Protein 1N08 (pdb70)

Solvent-accessible surface area: 17556 Å² total; per-residue (Å²): 124,85,76,78,22,20,19,118,144,25,84,52,21,41,38,13,105,14,78,8,114,4,56,126,48,70,65,188,28,18,123,156,34,59,9,58,51,10,17,3,16,117,124,26,0,35,114,64,2,98,93,32,75,27,2,10,5,0,0,9,0,24,2,64,193,133,38,8,21,0,10,2,40,2,11,86,23,94,141,133,213,100,159,60,8,16,0,63,1,21,9,3,150,52,162,60,135,70,28,92,142,71,87,0,75,0,0,0,1,5,57,19,29,81,111,85,145,145,72,28,87,120,82,49,45,104,10,27,91,12,4,29,108,0,0,62,63,0,7,118,24,111,31,1,47,69,42,99,179,11,100,53,17,182,227,59,83,64,80,24,21,22,121,152,27,49,49,21,40,38,14,106,14,75,8,104,4,57,125,33,125,76,127,20,14,125,155,37,60,7,60,31,9,35,9,12,100,122,18,0,31,111,73,3,96,110,46,77,32,0,8,9,1,0,10,0,28,1,80,192,125,34,17,16,1,10,2,44,0,8,84,6,106,154,134,129,104,176,26,6,33,2,35,1,20,8,4,149,39,162,60,150,75,28,88,137,65,93,0,76,0,0,2,1,6,59,20,31,82,106,92,135,135,64,27,94,125,91,52,49,109,11,19,94,10,3,26,100,0,0,66,61,0,5,119,22,112,33,2,34,68,44,80,119,14,105,42,12,182

CATH classification: 2.40.30.30

Radius of gyration: 21.46 Å; Cα contacts (8 Å, |Δi|>4): 569; chains: 2; bounding box: 39×46×59 Å

Foldseek 3Di:
DDLADDDLAQDPPFFDKWKFFFADDDPPACVVVVFGKTKGDLVTPFVVCVPPAFAKFWAWKDWPLDIATKIKGWDARPPDPPGRIIIIITGPPDDDDDRGGIMMITTTRGGDDHDDDDDDSVVVSVVVVSSNSHNVVHCVRVNRVVCSPPPSSD/DADLADDDLAQDPPFFDKWKFFFADADPPPCVVLVFAWTKGDQVTPCVSCLPPAFAKFWAWKDWPLAIATKIKGWAARPPVHSVTIIIIITGPPDDDDDRGRTMMMTTTRGGRDHDDDDPDSVVVSVVVVSSVSRNVVHQVRPNRVVCSPPPSSD

Secondary structure (DSSP, 8-state):
--SS-S-SS--TT--EEEEEEEE--SSS-GGGGT---EEE-GGGTTTTTTTSPSEEEEEEEEETTEEEEEEEEEEE-TT-SS--EEEEEEETT--S---TT-EEEEEEEEEEE-------HHHHHHHHHHHHHHHHHHHTSHHHHGGGG-GGG-/---SS-S-SS--TT--EEEEEEEE--S---TGGGT---EEEPGGGTTTTTTTS-SEEEEEEEEETTEEEEEEEEEEEETTTEEEEEEEEEEETT--SS--TT-EEEEEEEEEEEPPPPP--HHHHHHHHHHHHHHHHHHHTSHHHHGGGG-GGG-

Organism: Schizosaccharomyces pombe (strain 972 / ATCC 24843) (NCBI:txid284812)

InterPro domains:
  IPR015865 Riboflavin kinase domain, bacterial/eukaryotic [PF01687] (21-145)
  IPR015865 Riboflavin kinase domain, bacterial/eukaryotic [SM00904] (19-148)
  IPR023465 Riboflavin kinase domain superfamily [G3DSA:2.40.30.30] (1-163)
  IPR023465 Riboflavin kinase domain superfamily [SSF82114] (20-161)
  IPR023468 Riboflavin kinase [PTHR22749] (19-162)

B-factor: mean 22.79, std 8.42, range [10.01, 51.89]

Nearest PDB structures (foldseek):
  1n08-assembly1_A  TM=1.007E+00  e=1.050E-30  Schizosaccharomyces pombe
  1n05-assembly1_A  TM=9.065E-01  e=5.493E-22  Schizosaccharomyces pombe
  1p4m-assembly1_A  TM=9.561E-01  e=4.844E-15  Homo sapiens
  3op1-assembly1_B  TM=8.496E-01  e=8.435E-08  Streptococcus pneumoniae
  5fo1-assembly1_A  TM=8.014E-01  e=6.497E-07  Corynebacterium ammoniagenes

GO terms:
  GO:0008270 zinc ion binding (F, IDA)
  GO:0008531 riboflavin kinase activity (F, IDA)
  GO:0009398 FMN biosynthetic process (P, IDA)
  GO:0005829 cytosol (C, HDA)

Structure (mmCIF, N/CA/C/O backbone):
data_1N08
#
_entry.id   1N08
#
_cell.length_a   41.235
_cell.length_b   45.321
_cell.length_c   52.849
_cell.angle_alpha   89.70
_cell.angle_beta   112.04
_cell.angle_gamma   98.41
#
_symmetry.space_group_name_H-M   'P 1'
#
loop_
_entity.id
_entity.type
_entity.pdbx_description
1 polymer 'putative riboflavin kinase'
2 non-polymer 'ZINC ION'
3 non-polymer "ADENOSINE-5'-DIPHOSPHATE"
4 water water
#
loop_
_atom_site.group_PDB
_atom_site.id
_atom_site.type_symbol
_atom_site.label_atom_id
_atom_site.label_alt_id
_atom_site.label_comp_id
_atom_site.label_asym_id
_atom_site.label_entity_id
_atom_site.label_seq_id
_atom_site.pdbx_PDB_ins_code
_atom_site.Cartn_x
_atom_site.Cartn_y
_atom_site.Cartn_z
_atom_site.occupancy
_atom_site.B_iso_or_equiv
_atom_site.auth_seq_id
_atom_site.auth_comp_id
_atom_site.auth_asym_id
_atom_site.auth_atom_id
_atom_site.pdbx_PDB_model_num
ATOM 1 N N . ARG A 1 9 ? 17.850 1.525 7.154 1.00 28.15 9 ARG A N 1
ATOM 2 C CA . ARG A 1 9 ? 16.368 1.440 7.354 1.00 26.86 9 ARG A CA 1
ATOM 3 C C . ARG A 1 9 ? 15.934 0.124 7.987 1.00 26.60 9 ARG A C 1
ATOM 4 O O . ARG A 1 9 ? 16.435 -0.942 7.643 1.00 27.05 9 ARG A O 1
ATOM 12 N N . PRO A 1 10 ? 14.972 0.184 8.917 1.00 25.85 10 PRO A N 1
ATOM 13 C CA . PRO A 1 10 ? 14.479 -1.029 9.577 1.00 25.60 10 PRO A CA 1
ATOM 14 C C . PRO A 1 10 ? 13.705 -1.889 8.569 1.00 24.39 10 PRO A C 1
ATOM 15 O O . PRO A 1 10 ? 13.139 -1.357 7.609 1.00 24.45 10 PRO A O 1
ATOM 19 N N . GLU A 1 11 ? 13.689 -3.206 8.783 1.00 24.59 11 GLU A N 1
ATOM 20 C CA . GLU A 1 11 ? 12.991 -4.136 7.884 1.00 23.40 11 GLU A CA 1
ATOM 21 C C . GLU A 1 11 ? 11.557 -4.406 8.315 1.00 21.50 11 GLU A C 1
ATOM 22 O O . GLU A 1 11 ? 10.851 -5.209 7.701 1.00 20.73 11 GLU A O 1
ATOM 28 N N . ILE A 1 12 ? 11.138 -3.742 9.383 1.00 21.83 12 ILE A N 1
ATOM 29 C CA . ILE A 1 12 ? 9.789 -3.888 9.906 1.00 19.40 12 ILE A CA 1
ATOM 30 C C . ILE A 1 12 ? 9.460 -2.598 10.652 1.00 20.58 12 ILE A C 1
ATOM 31 O O . ILE A 1 12 ? 10.345 -1.954 11.224 1.00 19.45 12 ILE A O 1
ATOM 36 N N . VAL A 1 13 ? 8.196 -2.192 10.614 1.00 16.11 13 VAL A N 1
ATOM 37 C CA . VAL A 1 13 ? 7.797 -0.974 11.294 1.00 17.23 13 VAL A CA 1
ATOM 38 C C . VAL A 1 13 ? 6.471 -1.126 12.025 1.00 18.59 13 VAL A C 1
ATOM 39 O O . VAL A 1 13 ? 5.711 -2.070 11.791 1.00 18.45 13 VAL A O 1
ATOM 43 N N . GLY A 1 14 ? 6.221 -0.181 12.924 1.00 17.14 14 GLY A N 1
ATOM 44 C CA . GLY A 1 14 ? 4.984 -0.157 13.664 1.00 17.70 14 GLY A CA 1
ATOM 45 C C . GLY A 1 14 ? 4.842 -1.104 14.834 1.00 17.93 14 GLY A C 1
ATOM 46 O O . GLY A 1 14 ? 5.635 -2.030 15.015 1.00 18.46 14 GLY A O 1
ATOM 47 N N . PRO A 1 15 ? 3.801 -0.897 15.639 1.00 15.62 15 PRO A N 1
ATOM 48 C CA . PRO A 1 15 ? 3.542 -1.733 16.812 1.00 18.82 15 PRO A CA 1
ATOM 49 C C . PRO A 1 15 ? 3.114 -3.149 16.462 1.00 18.81 15 PRO A C 1
ATOM 50 O O . PRO A 1 15 ? 2.554 -3.401 15.380 1.00 16.54 15 PRO A O 1
ATOM 54 N N . GLU A 1 16 ? 3.373 -4.071 17.384 1.00 18.70 16 GLU A N 1
ATOM 55 C CA . GLU A 1 16 ? 3.009 -5.471 17.192 1.00 20.73 16 GLU A CA 1
ATOM 56 C C . GLU A 1 16 ? 1.530 -5.605 16.852 1.00 18.35 16 GLU A C 1
ATOM 57 O O . GLU A 1 16 ? 1.144 -6.459 16.060 1.00 19.21 16 GLU A O 1
ATOM 63 N N . LYS A 1 17 ? 0.699 -4.762 17.451 1.00 18.08 17 LYS A N 1
ATOM 64 C CA . LYS A 1 17 ? -0.726 -4.801 17.166 1.00 19.83 17 LYS A CA 1
ATOM 65 C C . LYS A 1 17 ? -1.133 -3.511 16.476 1.00 19.03 17 LYS A C 1
ATOM 66 O O . LYS A 1 17 ? -0.615 -2.445 16.785 1.00 19.41 17 LYS A O 1
ATOM 72 N N . VAL A 1 18 ? -2.040 -3.618 15.514 1.00 17.75 18 VAL A N 1
ATOM 73 C CA . VAL A 1 18 ? -2.517 -2.440 14.793 1.00 17.29 18 VAL A CA 1
ATOM 74 C C . VAL A 1 18 ? -3.024 -1.394 15.793 1.00 17.18 18 VAL A C 1
ATOM 75 O O . VAL A 1 18 ? -3.792 -1.713 16.698 1.00 18.01 18 VAL A O 1
ATOM 79 N N . GLN A 1 19 ? -2.589 -0.144 15.634 1.00 17.17 19 GLN A N 1
ATOM 80 C CA . GLN A 1 19 ? -3.017 0.912 16.551 1.00 20.20 19 GLN A CA 1
ATOM 81 C C . GLN A 1 19 ? -3.521 2.151 15.830 1.00 17.67 19 GLN A C 1
ATOM 82 O O . GLN A 1 19 ? -3.157 2.417 14.677 1.00 16.39 19 GLN A O 1
ATOM 88 N N . SER A 1 20 ? -4.378 2.891 16.523 1.00 15.21 20 SER A N 1
ATOM 89 C CA . SER A 1 20 ? -4.973 4.127 16.006 1.00 16.21 20 SER A CA 1
ATOM 90 C C . SER A 1 20 ? -3.865 4.972 15.398 1.00 17.04 20 SER A C 1
ATOM 91 O O . SER A 1 20 ? -2.743 4.999 15.915 1.00 15.26 20 SER A O 1
ATOM 94 N N . PRO A 1 21 ? -4.161 5.710 14.318 1.00 16.83 21 PRO A N 1
ATOM 95 C CA . PRO A 1 21 ? -5.455 5.804 13.632 1.00 15.43 21 PRO A CA 1
ATOM 96 C C . PRO A 1 21 ? -5.814 4.630 12.739 1.00 15.70 21 PRO A C 1
ATOM 97 O O . PRO A 1 21 ? -6.897 4.622 12.152 1.00 17.44 21 PRO A O 1
ATOM 101 N N . TYR A 1 22 ? -4.924 3.645 12.644 1.00 15.07 22 TYR A N 1
ATOM 102 C CA . TYR A 1 22 ? -5.174 2.478 11.799 1.00 15.30 22 TYR A CA 1
ATOM 103 C C . TYR A 1 22 ? -6.137 1.538 12.521 1.00 15.76 22 TYR A C 1
ATOM 104 O O . TYR A 1 22 ? -6.147 1.458 13.742 1.00 17.22 22 TYR A O 1
ATOM 113 N N . PRO A 1 23 ? -6.980 0.820 11.769 1.00 13.95 23 PRO A N 1
ATOM 114 C CA . PRO A 1 23 ? -7.095 0.825 10.307 1.00 13.97 23 PRO A CA 1
ATOM 115 C C . PRO A 1 23 ? -7.854 2.015 9.742 1.00 12.99 23 PRO A C 1
ATOM 116 O O . PRO A 1 23 ? -8.832 2.468 10.328 1.00 14.83 23 PRO A O 1
ATOM 120 N N . ILE A 1 24 ? -7.382 2.510 8.608 1.00 12.81 24 ILE A N 1
ATOM 121 C CA . ILE A 1 24 ? -8.056 3.581 7.895 1.00 14.47 24 ILE A CA 1
ATOM 122 C C . ILE A 1 24 ? -8.631 2.894 6.662 1.00 14.70 24 ILE A C 1
ATOM 123 O O . ILE A 1 24 ? -7.893 2.428 5.802 1.00 14.05 24 ILE A O 1
ATOM 128 N N . ARG A 1 25 ? -9.955 2.839 6.586 1.00 15.40 25 ARG A N 1
ATOM 129 C CA . ARG A 1 25 ? -10.627 2.182 5.467 1.00 16.04 25 ARG A CA 1
ATOM 130 C C . ARG A 1 25 ? -11.251 3.198 4.517 1.00 16.30 25 ARG A C 1
ATOM 131 O O . ARG A 1 25 ? -11.944 4.135 4.950 1.00 17.34 25 ARG A O 1
ATOM 139 N N . PHE A 1 26 ? -11.025 3.025 3.218 1.00 14.19 26 PHE A N 1
ATOM 140 C CA . PHE A 1 26 ? -11.642 3.921 2.253 1.00 14.64 26 PHE A CA 1
ATOM 141 C C . PHE A 1 26 ? -11.677 3.246 0.898 1.00 15.84 26 PHE A C 1
ATOM 142 O O . PHE A 1 26 ? -11.058 2.201 0.708 1.00 16.14 26 PHE A O 1
ATOM 150 N N . GLU A 1 27 ? -12.449 3.809 -0.025 1.00 17.94 27 GLU A N 1
ATOM 151 C CA . GLU A 1 27 ? -12.522 3.259 -1.366 1.00 16.61 27 GLU A CA 1
ATOM 152 C C . GLU A 1 27 ? -12.545 4.387 -2.371 1.00 17.96 27 GLU A C 1
ATOM 153 O O . GLU A 1 27 ? -12.943 5.513 -2.057 1.00 18.20 27 GLU A O 1
ATOM 159 N N . GLY A 1 28 ? -12.105 4.091 -3.585 1.00 17.20 28 GLY A N 1
ATOM 160 C CA . GLY A 1 28 ? -12.102 5.104 -4.630 1.00 19.01 28 GLY A CA 1
ATOM 161 C C . GLY A 1 28 ? -11.856 4.452 -5.971 1.00 18.58 28 GLY A C 1
ATOM 162 O O . GLY A 1 28 ? -11.329 3.353 -6.026 1.00 18.80 28 GLY A O 1
ATOM 163 N N . LYS A 1 29 ? -12.241 5.110 -7.055 1.00 17.56 29 LYS A N 1
ATOM 164 C CA . LYS A 1 29 ? -11.998 4.544 -8.375 1.00 17.47 29 LYS A CA 1
ATOM 165 C C . LYS A 1 29 ? -10.557 4.815 -8.797 1.00 16.14 29 LYS A C 1
ATOM 166 O O . LYS A 1 29 ? -9.965 5.848 -8.464 1.00 17.25 29 LYS A O 1
ATOM 172 N N . VAL A 1 30 ? -9.981 3.866 -9.520 1.00 15.05 30 VAL A N 1
ATOM 173 C CA . VAL A 1 30 ? -8.617 4.019 -10.009 1.00 15.19 30 VAL A CA 1
ATOM 174 C C . VAL A 1 30 ? -8.672 4.888 -11.263 1.00 16.54 30 VAL A C 1
ATOM 175 O O . VAL A 1 30 ? -9.466 4.636 -12.171 1.00 15.70 30 VAL A O 1
ATOM 179 N N . VAL A 1 31 ? -7.839 5.923 -11.294 1.00 15.40 31 VAL A N 1
ATOM 180 C CA . VAL A 1 31 ? -7.790 6.846 -12.427 1.00 13.86 31 VAL A CA 1
ATOM 181 C C . VAL A 1 31 ? -6.366 6.940 -12.941 1.00 16.30 31 VAL A C 1
ATOM 182 O O . VAL A 1 31 ? -5.438 6.414 -12.319 1.00 14.89 31 VAL A O 1
ATOM 186 N N . HIS A 1 32 ? -6.177 7.597 -14.082 1.00 15.31 32 HIS A N 1
ATOM 187 C CA . HIS A 1 32 ? -4.831 7.745 -14.602 1.00 17.78 32 HIS A CA 1
ATOM 188 C C . HIS A 1 32 ? -4.043 8.681 -13.709 1.00 18.24 32 HIS A C 1
ATOM 189 O O . HIS A 1 32 ? -4.616 9.533 -13.016 1.00 18.44 32 HIS A O 1
ATOM 196 N N . GLY A 1 33 ? -2.733 8.485 -13.730 1.00 19.92 33 GLY A N 1
ATOM 197 C CA . GLY A 1 33 ? -1.827 9.266 -12.917 1.00 22.90 33 GLY A CA 1
ATOM 198 C C . GLY A 1 33 ? -1.489 10.629 -13.462 1.00 22.66 33 GLY A C 1
ATOM 199 O O . GLY A 1 33 ? -2.296 11.259 -14.145 1.00 23.28 33 GLY A O 1
ATOM 200 N N . PHE A 1 34 ? -0.276 11.086 -13.178 1.00 25.03 34 PHE A N 1
ATOM 201 C CA . PHE A 1 34 ? 0.140 12.406 -13.612 1.00 27.20 34 PHE A CA 1
ATOM 202 C C . PHE A 1 34 ? 1.143 12.378 -14.761 1.00 30.64 34 PHE A C 1
ATOM 203 O O . PHE A 1 34 ? 1.788 13.383 -15.059 1.00 30.85 34 PHE A O 1
ATOM 211 N N . GLY A 1 35 ? 1.272 11.225 -15.407 1.00 31.17 35 GLY A N 1
ATOM 212 C CA . GLY A 1 35 ? 2.194 11.116 -16.523 1.00 35.56 35 GLY A CA 1
ATOM 213 C C . GLY A 1 35 ? 3.217 10.011 -16.360 1.00 37.68 35 GLY A C 1
ATOM 214 O O . GLY A 1 35 ? 2.937 8.850 -16.669 1.00 41.25 35 GLY A O 1
ATOM 215 N N . ARG A 1 36 ? 4.401 10.377 -15.876 1.00 38.28 36 ARG A N 1
ATOM 216 C CA . ARG A 1 36 ? 5.500 9.437 -15.668 1.00 39.33 36 ARG A CA 1
ATOM 217 C C . ARG A 1 36 ? 5.000 8.155 -15.018 1.00 38.90 36 ARG A C 1
ATOM 218 O O . ARG A 1 36 ? 4.855 8.080 -13.796 1.00 40.79 36 ARG A O 1
ATOM 226 N N . GLY A 1 37 ? 4.738 7.155 -15.856 1.00 37.49 37 GLY A N 1
ATOM 227 C CA . GLY A 1 37 ? 4.240 5.879 -15.387 1.00 37.03 37 GLY A CA 1
ATOM 228 C C . GLY A 1 37 ? 5.276 4.987 -14.738 1.00 34.86 37 GLY A C 1
ATOM 229 O O . GLY A 1 37 ? 6.342 4.709 -15.298 1.00 35.20 37 GLY A O 1
ATOM 230 N N . SER A 1 38 ? 4.938 4.528 -13.542 1.00 34.86 38 SER A N 1
ATOM 231 C CA . SER A 1 38 ? 5.797 3.657 -12.759 1.00 34.87 38 SER A CA 1
ATOM 232 C C . SER A 1 38 ? 5.877 2.264 -13.381 1.00 33.87 38 SER A C 1
ATOM 233 O O . SER A 1 38 ? 6.694 1.436 -12.979 1.00 32.25 38 SER A O 1
ATOM 236 N N . LYS A 1 39 ? 5.019 2.007 -14.360 1.00 32.23 39 LYS A N 1
ATOM 237 C CA . LYS A 1 39 ? 5.016 0.723 -15.043 1.00 33.87 39 LYS A CA 1
ATOM 238 C C . LYS A 1 39 ? 6.405 0.453 -15.615 1.00 34.84 39 LYS A C 1
ATOM 239 O O . LYS A 1 39 ? 6.909 -0.668 -15.551 1.00 34.22 39 LYS A O 1
ATOM 245 N N . GLU A 1 40 ? 7.022 1.499 -16.158 1.00 35.70 40 GLU A N 1
ATOM 246 C CA . GLU A 1 40 ? 8.353 1.399 -16.750 1.00 37.90 40 GLU A CA 1
ATOM 247 C C . GLU A 1 40 ? 9.421 1.098 -15.703 1.00 37.86 40 GLU A C 1
ATOM 248 O O . GLU A 1 40 ? 10.472 0.541 -16.020 1.00 38.31 40 GLU A O 1
ATOM 254 N N . LEU A 1 41 ? 9.152 1.479 -14.459 1.00 37.85 41 LEU A N 1
ATOM 255 C CA . LEU A 1 41 ? 10.090 1.237 -13.375 1.00 37.15 41 LEU A CA 1
ATOM 256 C C . LEU A 1 41 ? 9.896 -0.151 -12.783 1.00 36.45 41 LEU A C 1
ATOM 257 O O . LEU A 1 41 ? 10.577 -0.523 -11.825 1.00 37.94 41 LEU A O 1
ATOM 262 N N . GLY A 1 42 ? 8.965 -0.912 -13.354 1.00 34.35 42 GLY A N 1
ATOM 263 C CA . GLY A 1 42 ? 8.695 -2.253 -12.867 1.00 32.98 42 GLY A CA 1
ATOM 264 C C . GLY A 1 42 ? 7.804 -2.285 -11.636 1.00 32.08 42 GLY A C 1
ATOM 265 O O . GLY A 1 42 ? 7.551 -3.350 -11.069 1.00 33.49 42 GLY A O 1
ATOM 266 N N . ILE A 1 43 ? 7.317 -1.118 -11.226 1.0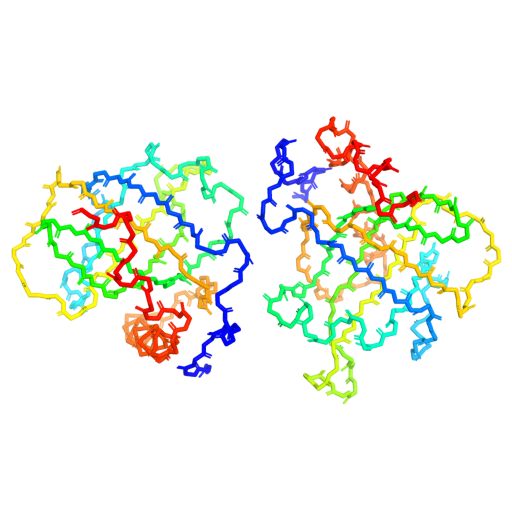0 28.73 43 ILE A N 1
ATOM 267 C CA . ILE A 1 43 ? 6.455 -1.015 -10.053 1.00 27.80 43 ILE A CA 1
ATOM 268 C C . ILE A 1 43 ? 5.250 -0.116 -10.334 1.00 24.63 43 ILE A C 1
ATOM 269 O O . ILE A 1 43 ? 5.226 1.047 -9.945 1.00 23.96 43 ILE A O 1
ATOM 274 N N . PRO A 1 44 ? 4.230 -0.661 -11.011 1.00 24.17 44 PRO A N 1
ATOM 275 C CA . PRO A 1 44 ? 3.010 0.078 -11.358 1.00 22.11 44 PRO A CA 1
ATOM 276 C C . PRO A 1 44 ? 2.269 0.603 -10.140 1.00 22.62 44 PRO A C 1
ATOM 277 O O . PRO A 1 44 ? 2.158 -0.095 -9.136 1.00 19.62 44 PRO A O 1
ATOM 281 N N . THR A 1 45 ? 1.781 1.840 -10.223 1.00 20.29 45 THR A N 1
ATOM 282 C CA . THR A 1 45 ? 1.038 2.436 -9.115 1.00 18.62 45 THR A CA 1
ATOM 283 C C . THR A 1 45 ? -0.323 2.910 -9.598 1.00 17.94 45 THR A C 1
ATOM 284 O O . THR A 1 45 ? -0.438 3.514 -10.663 1.00 18.97 45 THR A O 1
ATOM 288 N N . ALA A 1 46 ? -1.349 2.635 -8.802 1.00 13.52 46 ALA A N 1
ATOM 289 C CA . ALA A 1 46 ? -2.729 3.024 -9.141 1.00 12.53 46 ALA A CA 1
ATOM 290 C C . ALA A 1 46 ? -3.092 4.318 -8.432 1.00 12.65 46 ALA A C 1
ATOM 291 O O . ALA A 1 46 ? -3.107 4.378 -7.200 1.00 15.55 46 ALA A O 1
ATOM 293 N N . ASN A 1 47 ? -3.398 5.346 -9.215 1.00 13.25 47 ASN A N 1
ATOM 294 C CA . ASN A 1 47 ? -3.786 6.638 -8.649 1.00 11.93 47 ASN A CA 1
ATOM 295 C C . ASN A 1 47 ? -5.246 6.548 -8.204 1.00 14.65 47 ASN A C 1
ATOM 296 O O . ASN A 1 47 ? -6.087 6.054 -8.945 1.00 15.45 47 ASN A O 1
ATOM 301 N N . ILE A 1 48 ? -5.551 7.032 -7.002 1.00 14.20 48 ILE A N 1
ATOM 302 C CA . ILE A 1 48 ? -6.916 6.965 -6.475 1.00 15.15 48 ILE A CA 1
ATOM 303 C C . ILE A 1 48 ? -7.675 8.277 -6.739 1.00 16.33 48 ILE A C 1
ATOM 304 O O . ILE A 1 48 ? -7.109 9.360 -6.559 1.00 16.06 48 ILE A O 1
ATOM 309 N N . SER A 1 49 ? -8.941 8.169 -7.160 1.00 15.31 49 SER A N 1
ATOM 310 C CA . SER A 1 49 ? -9.797 9.344 -7.439 1.00 16.50 49 SER A CA 1
ATOM 311 C C . SER A 1 49 ? -9.626 10.418 -6.352 1.00 16.09 49 SER A C 1
ATOM 312 O O . SER A 1 49 ? -9.859 10.149 -5.183 1.00 17.06 49 SER A O 1
ATOM 315 N N . GLU A 1 50 ? -9.257 11.632 -6.747 1.00 17.06 50 GLU A N 1
ATOM 316 C CA . GLU A 1 50 ? -9.034 12.701 -5.769 1.00 17.40 50 GLU A CA 1
ATOM 317 C C . GLU A 1 50 ? -10.154 12.965 -4.759 1.00 18.16 50 GLU A C 1
ATOM 318 O O . GLU A 1 50 ? -9.871 13.319 -3.612 1.00 18.43 50 GLU A O 1
ATOM 324 N N . ASP A 1 51 ? -11.408 12.795 -5.179 1.00 19.88 51 ASP A N 1
ATOM 325 C CA . ASP A 1 51 ? -12.562 13.042 -4.316 1.00 22.47 51 ASP A CA 1
ATOM 326 C C . ASP A 1 51 ? -12.715 12.048 -3.164 1.00 23.50 51 ASP A C 1
ATOM 327 O O . ASP A 1 51 ? -13.525 12.253 -2.260 1.00 26.54 51 ASP A O 1
ATOM 332 N N . ALA A 1 52 ? -11.939 10.970 -3.198 1.00 21.86 52 ALA A N 1
ATOM 333 C CA . ALA A 1 52 ? -12.008 9.953 -2.161 1.00 21.94 52 ALA A CA 1
ATOM 334 C C . ALA A 1 52 ? -11.009 10.153 -1.032 1.00 23.77 52 ALA A C 1
ATOM 335 O O . ALA A 1 52 ? -11.154 9.548 0.031 1.00 25.57 52 ALA A O 1
ATOM 337 N N . ILE A 1 53 ? -10.018 11.016 -1.245 1.00 22.05 53 ILE A N 1
ATOM 338 C CA . ILE A 1 53 ? -8.974 11.214 -0.244 1.00 21.55 53 ILE A CA 1
ATOM 339 C C . ILE A 1 53 ? -8.683 12.628 0.256 1.00 22.54 53 ILE A C 1
ATOM 340 O O . ILE A 1 53 ? -7.886 12.797 1.174 1.00 21.45 53 ILE A O 1
ATOM 345 N N . GLN A 1 54 ? -9.317 13.638 -0.327 1.00 25.19 54 GLN A N 1
ATOM 346 C CA . GLN A 1 54 ? -9.019 15.011 0.086 1.00 26.06 54 GLN A CA 1
ATOM 347 C C . GLN A 1 54 ? -9.149 15.316 1.560 1.00 26.95 54 GLN A C 1
ATOM 348 O O . GLN A 1 54 ? -8.212 15.824 2.177 1.00 28.29 54 GLN A O 1
ATOM 354 N N . GLU A 1 55 ? -10.310 15.029 2.131 1.00 26.47 55 GLU A N 1
ATOM 355 C CA . GLU A 1 55 ? -10.515 15.303 3.542 1.00 27.34 55 GLU A CA 1
ATOM 356 C C . GLU A 1 55 ? -9.914 14.179 4.375 1.00 24.68 55 GLU A C 1
ATOM 357 O O . GLU A 1 55 ? -9.257 14.412 5.386 1.00 25.98 55 GLU A O 1
ATOM 363 N N . LEU A 1 56 ? -10.122 12.949 3.929 1.00 22.11 56 LEU A N 1
ATOM 364 C CA . LEU A 1 56 ? -9.621 11.796 4.660 1.00 20.89 56 LEU A CA 1
ATOM 365 C C . LEU A 1 56 ? -8.144 11.847 5.001 1.00 19.39 56 LEU A C 1
ATOM 366 O O . LEU A 1 56 ? -7.747 11.518 6.122 1.00 21.62 56 LEU A O 1
ATOM 371 N N . LEU A 1 57 ? -7.322 12.261 4.043 1.00 18.86 57 LEU A N 1
ATOM 372 C CA . LEU A 1 57 ? -5.880 12.283 4.259 1.00 17.94 57 LEU A CA 1
ATOM 373 C C . LEU A 1 57 ? -5.300 13.684 4.402 1.00 19.73 57 LEU A C 1
ATOM 374 O O . LEU A 1 57 ? -4.083 13.841 4.541 1.00 19.95 57 LEU A O 1
ATOM 379 N N . ARG A 1 58 ? -6.174 14.686 4.386 1.00 22.35 58 ARG A N 1
ATOM 380 C CA . ARG A 1 58 ? -5.765 16.087 4.495 1.00 24.72 58 ARG A CA 1
ATOM 381 C C . ARG A 1 58 ? -4.802 16.342 5.659 1.00 24.85 58 ARG A C 1
ATOM 382 O O . ARG A 1 58 ? -3.843 17.098 5.520 1.00 24.73 58 ARG A O 1
ATOM 390 N N . TYR A 1 59 ? -5.041 15.715 6.805 1.00 25.32 59 TYR A N 1
ATOM 391 C CA . TYR A 1 59 ? -4.149 15.923 7.934 1.00 26.35 59 TYR A CA 1
ATOM 392 C C . TYR A 1 59 ? -3.270 14.719 8.249 1.00 27.15 59 TYR A C 1
ATOM 393 O O . TYR A 1 59 ? -2.732 14.594 9.349 1.00 28.62 59 TYR A O 1
ATOM 402 N N . ARG A 1 60 ? -3.129 13.820 7.283 1.00 25.09 60 ARG A N 1
ATOM 403 C CA . ARG A 1 60 ? -2.269 12.658 7.463 1.00 23.13 60 ARG A CA 1
ATOM 404 C C . ARG A 1 60 ? -0.904 13.002 6.872 1.00 22.13 60 ARG A C 1
ATOM 405 O O . ARG A 1 60 ? -0.822 13.727 5.882 1.00 24.38 60 ARG A O 1
ATOM 413 N N . ASP A 1 61 ? 0.166 12.485 7.465 1.00 23.49 61 ASP A N 1
ATOM 414 C CA . ASP A 1 61 ? 1.510 12.766 6.973 1.00 23.29 61 ASP A CA 1
ATOM 415 C C . ASP A 1 61 ? 1.798 12.247 5.559 1.00 24.23 61 ASP A C 1
ATOM 416 O O . ASP A 1 61 ? 1.354 11.157 5.180 1.00 21.97 61 ASP A O 1
ATOM 421 N N . SER A 1 62 ? 2.522 13.032 4.764 1.00 20.99 62 SER A N 1
ATOM 422 C CA . SER A 1 62 ? 2.885 12.585 3.420 1.00 20.54 62 SER A CA 1
ATOM 423 C C . SER A 1 62 ? 3.892 11.462 3.617 1.00 20.07 62 SER A C 1
ATOM 424 O O . SER A 1 62 ? 4.543 11.392 4.657 1.00 20.91 62 SER A O 1
ATOM 427 N N . GLY A 1 63 ? 4.021 10.569 2.641 1.00 17.43 63 GLY A N 1
ATOM 428 C CA . GLY A 1 63 ? 4.968 9.479 2.807 1.00 17.07 63 GLY A CA 1
ATOM 429 C C . GLY A 1 63 ? 4.404 8.157 2.336 1.00 17.54 63 GLY A C 1
ATOM 430 O O . GLY A 1 63 ? 3.384 8.135 1.654 1.00 16.17 63 GLY A O 1
ATOM 431 N N . VAL A 1 64 ? 5.058 7.067 2.732 1.00 16.42 64 VAL A N 1
ATOM 432 C CA . VAL A 1 64 ? 4.662 5.725 2.324 1.00 14.94 64 VAL A CA 1
ATOM 433 C C . VAL A 1 64 ? 3.945 4.975 3.436 1.00 16.24 64 VAL A C 1
ATOM 434 O O . VAL A 1 64 ? 4.437 4.896 4.563 1.00 17.73 64 VAL A O 1
ATOM 438 N N . TYR A 1 65 ? 2.778 4.427 3.111 1.00 14.46 65 TYR A N 1
ATOM 439 C CA . TYR A 1 65 ? 1.983 3.658 4.072 1.00 12.77 65 TYR A CA 1
ATOM 440 C C . TYR A 1 65 ? 1.865 2.233 3.547 1.00 12.33 65 TYR A C 1
ATOM 441 O O . TYR A 1 65 ? 2.193 1.957 2.388 1.00 13.93 65 TYR A O 1
ATOM 450 N N . PHE A 1 66 ? 1.399 1.330 4.408 1.00 13.11 66 PHE A N 1
ATOM 451 C CA . PHE A 1 66 ? 1.210 -0.061 3.991 1.00 12.83 66 PHE A CA 1
ATOM 452 C C . PHE A 1 66 ? -0.126 -0.560 4.506 1.00 10.74 66 PHE A C 1
ATOM 453 O O . PHE A 1 66 ? -0.708 0.032 5.411 1.00 12.88 66 PHE A O 1
ATOM 461 N N . GLY A 1 67 ? -0.616 -1.644 3.910 1.00 10.47 67 GLY A N 1
ATOM 462 C CA . GLY A 1 67 ? -1.896 -2.205 4.316 1.00 10.01 67 GLY A CA 1
ATOM 463 C C . GLY A 1 67 ? -2.361 -3.215 3.291 1.00 11.11 67 GLY A C 1
ATOM 464 O O . GLY A 1 67 ? -1.529 -3.867 2.678 1.00 13.32 67 GLY A O 1
ATOM 465 N N . TYR A 1 68 ? -3.670 -3.360 3.113 1.00 11.24 68 TYR A N 1
ATOM 466 C CA . TYR A 1 68 ? -4.203 -4.293 2.107 1.00 12.07 68 TYR A CA 1
ATOM 467 C C . TYR A 1 68 ? -5.131 -3.498 1.209 1.00 12.08 68 TYR A C 1
ATOM 468 O O . TYR A 1 68 ? -5.662 -2.474 1.616 1.00 12.37 68 TYR A O 1
ATOM 477 N N . ALA A 1 69 ? -5.307 -3.957 -0.021 1.00 12.46 69 ALA A N 1
ATOM 478 C CA . ALA A 1 69 ? -6.222 -3.300 -0.942 1.00 12.20 69 ALA A CA 1
ATOM 479 C C . ALA A 1 69 ? -6.846 -4.374 -1.809 1.00 13.94 69 ALA A C 1
ATOM 480 O O . ALA A 1 69 ? -6.234 -5.412 -2.091 1.00 15.11 69 ALA A O 1
ATOM 482 N N . MET A 1 70 ? -8.077 -4.119 -2.220 1.00 12.75 70 MET A N 1
ATOM 483 C CA . MET A 1 70 ? -8.809 -5.048 -3.074 1.00 14.97 70 MET A CA 1
ATOM 484 C C . MET A 1 70 ? -9.274 -4.364 -4.344 1.00 15.43 70 MET A C 1
ATOM 485 O O . MET A 1 70 ? -9.748 -3.231 -4.318 1.00 16.00 70 MET A O 1
ATOM 490 N N . VAL A 1 71 ? -9.123 -5.055 -5.470 1.00 13.66 71 VAL A N 1
ATOM 491 C CA . VAL A 1 71 ? -9.617 -4.531 -6.736 1.00 14.80 71 VAL A CA 1
ATOM 492 C C . VAL A 1 71 ? -9.943 -5.772 -7.563 1.00 15.94 71 VAL A C 1
ATOM 493 O O . VAL A 1 71 ? -9.245 -6.780 -7.484 1.00 17.12 71 VAL A O 1
ATOM 497 N N . GLN A 1 72 ? -11.021 -5.697 -8.327 1.00 15.57 72 GLN A N 1
ATOM 498 C CA . GLN A 1 72 ? -11.452 -6.835 -9.129 1.00 17.60 72 GLN A CA 1
ATOM 499 C C . GLN A 1 72 ? -11.644 -8.095 -8.273 1.00 18.50 72 GLN A C 1
ATOM 500 O O . GLN A 1 72 ? -11.277 -9.203 -8.671 1.00 18.02 72 GLN A O 1
ATOM 506 N N . LYS A 1 73 ? -12.217 -7.906 -7.086 1.00 17.06 73 LYS A N 1
ATOM 507 C CA . LYS A 1 73 ? -12.518 -9.002 -6.174 1.00 19.09 73 LYS A CA 1
ATOM 508 C C . LYS A 1 73 ? -11.331 -9.805 -5.659 1.00 16.75 73 LYS A C 1
ATOM 509 O O . LYS A 1 73 ? -11.497 -10.937 -5.206 1.00 17.87 73 LYS A O 1
ATOM 515 N N . ARG A 1 74 ? -10.141 -9.219 -5.704 1.00 17.65 74 ARG A N 1
ATOM 516 C CA . ARG A 1 74 ? -8.936 -9.879 -5.201 1.00 15.14 74 ARG A CA 1
ATOM 517 C C . ARG A 1 74 ? -8.228 -8.968 -4.206 1.00 16.80 74 ARG A C 1
ATOM 518 O O . ARG A 1 74 ? -8.095 -7.770 -4.445 1.00 14.35 74 ARG A O 1
ATOM 526 N N . VAL A 1 75 ? -7.752 -9.552 -3.112 1.00 14.89 75 VAL A N 1
ATOM 527 C CA . VAL A 1 75 ? -7.056 -8.786 -2.073 1.00 15.10 75 VAL A CA 1
ATOM 528 C C . VAL A 1 75 ? -5.548 -8.973 -2.138 1.00 15.13 75 VAL A C 1
ATOM 529 O O . VAL A 1 75 ? -5.049 -10.079 -2.350 1.00 16.51 75 VAL A O 1
ATOM 533 N N . PHE A 1 76 ? -4.817 -7.884 -1.935 1.00 12.92 76 PHE A N 1
ATOM 534 C CA . PHE A 1 76 ? -3.371 -7.941 -1.971 1.00 14.87 76 PHE A CA 1
ATOM 535 C C . PHE A 1 76 ? -2.727 -7.066 -0.923 1.00 14.40 76 PHE A C 1
ATOM 536 O O . PHE A 1 76 ? -3.315 -6.079 -0.463 1.00 14.26 76 PHE A O 1
ATOM 544 N N . PRO A 1 77 ? -1.505 -7.423 -0.517 1.00 16.86 77 PRO A N 1
ATOM 545 C CA . PRO A 1 77 ? -0.861 -6.550 0.456 1.00 14.65 77 PRO A CA 1
ATOM 546 C C . PRO A 1 77 ? -0.462 -5.358 -0.439 1.00 13.75 77 PRO A C 1
ATOM 547 O O . PRO A 1 77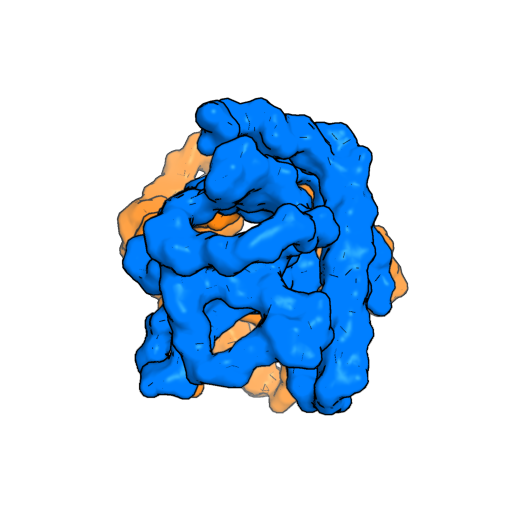 ? -0.341 -5.512 -1.660 1.00 14.70 77 PRO A O 1
ATOM 551 N N . MET A 1 78 ? -0.276 -4.176 0.134 1.00 13.82 78 MET A N 1
ATOM 552 C CA . MET A 1 78 ? 0.082 -3.024 -0.686 1.00 14.39 78 MET A CA 1
ATOM 553 C C . MET A 1 78 ? 0.891 -1.984 0.042 1.00 14.63 78 MET A C 1
ATOM 554 O O . MET A 1 78 ? 0.984 -1.995 1.271 1.00 14.02 78 MET A O 1
ATOM 559 N N . VAL A 1 79 ? 1.479 -1.092 -0.746 1.00 11.97 79 VAL A N 1
ATOM 560 C CA . VAL A 1 79 ? 2.193 0.062 -0.217 1.00 12.63 79 VAL A CA 1
ATOM 561 C C . VAL A 1 79 ? 1.501 1.220 -0.908 1.00 13.46 79 VAL A C 1
ATOM 562 O O . VAL A 1 79 ? 1.016 1.089 -2.038 1.00 14.42 79 VAL A O 1
ATOM 566 N N . MET A 1 80 ? 1.412 2.350 -0.222 1.00 13.24 80 MET A N 1
ATOM 567 C CA . MET A 1 80 ? 0.713 3.503 -0.799 1.00 11.84 80 MET A CA 1
ATOM 568 C C . MET A 1 80 ? 1.461 4.790 -0.528 1.00 14.90 80 MET A C 1
ATOM 569 O O . MET A 1 80 ? 1.862 5.052 0.605 1.00 14.68 80 MET A O 1
ATOM 574 N N . SER A 1 81 ? 1.645 5.594 -1.573 1.00 14.96 81 SER A N 1
ATOM 575 C CA . SER A 1 81 ? 2.337 6.869 -1.410 1.00 16.35 81 SER A CA 1
ATOM 576 C C . SER A 1 81 ? 1.299 7.969 -1.353 1.00 17.41 81 SER A C 1
ATOM 577 O O . SER A 1 81 ? 0.433 8.060 -2.218 1.00 17.34 81 SER A O 1
ATOM 580 N N . VAL A 1 82 ? 1.404 8.808 -0.325 1.00 15.22 82 VAL A N 1
ATOM 581 C CA . VAL A 1 82 ? 0.508 9.922 -0.121 1.00 16.92 82 VAL A CA 1
ATOM 582 C C . VAL A 1 82 ? 1.352 11.164 -0.338 1.00 18.01 82 VAL A C 1
ATOM 583 O O . VAL A 1 82 ? 2.419 11.333 0.278 1.00 17.30 82 VAL A O 1
ATOM 587 N N . GLY A 1 83 ? 0.888 12.014 -1.246 1.00 16.70 83 GLY A N 1
ATOM 588 C CA . GLY A 1 83 ? 1.605 13.240 -1.557 1.00 18.06 83 GLY A CA 1
ATOM 589 C C . GLY A 1 83 ? 0.649 14.318 -2.030 1.00 15.49 83 GLY A C 1
ATOM 590 O O . GLY A 1 83 ? -0.514 14.355 -1.626 1.00 15.59 83 GLY A O 1
ATOM 591 N N . TRP A 1 84 ? 1.152 15.213 -2.872 1.00 18.77 84 TRP A N 1
ATOM 592 C CA . TRP A 1 84 ? 0.320 16.287 -3.389 1.00 19.87 84 TRP A CA 1
ATOM 593 C C . TRP A 1 84 ? 0.338 16.291 -4.918 1.00 20.04 84 TRP A C 1
ATOM 594 O O . TRP A 1 84 ? 1.333 15.909 -5.547 1.00 20.43 84 TRP A O 1
ATOM 605 N N . ASN A 1 85 ? -0.772 16.717 -5.514 1.00 20.40 85 ASN A N 1
ATOM 606 C CA . ASN A 1 85 ? -0.872 16.800 -6.964 1.00 20.76 85 ASN A CA 1
ATOM 607 C C . ASN A 1 85 ? 0.208 17.799 -7.398 1.00 21.20 85 ASN A C 1
ATOM 608 O O . ASN A 1 85 ? 0.204 18.950 -6.973 1.00 20.60 85 ASN A O 1
ATOM 613 N N . PRO A 1 86 ? 1.151 17.359 -8.249 1.00 23.63 86 PRO A N 1
ATOM 614 C CA . PRO A 1 86 ? 2.251 18.195 -8.743 1.00 26.00 86 PRO A CA 1
ATOM 615 C C . PRO A 1 86 ? 1.879 19.282 -9.751 1.00 24.72 86 PRO A C 1
ATOM 616 O O . PRO A 1 86 ? 2.747 20.019 -10.209 1.00 28.19 86 PRO A O 1
ATOM 620 N N . TYR A 1 87 ? 0.598 19.391 -10.088 1.00 24.22 87 TYR A N 1
ATOM 621 C CA . TYR A 1 87 ? 0.161 20.394 -11.052 1.00 23.96 87 TYR A CA 1
ATOM 622 C C . TYR A 1 87 ? -0.553 21.598 -10.439 1.00 24.06 87 TYR A C 1
ATOM 623 O O . TYR A 1 87 ? -0.938 22.527 -11.156 1.00 24.79 87 TYR A O 1
ATOM 632 N N . TYR A 1 88 ? -0.730 21.598 -9.123 1.00 23.97 88 TYR A N 1
ATOM 633 C CA . TYR A 1 88 ? -1.414 22.710 -8.468 1.00 25.11 88 TYR A CA 1
ATOM 634 C C . TYR A 1 88 ? -0.701 23.170 -7.201 1.00 29.19 88 TYR A C 1
ATOM 635 O O . TYR A 1 88 ? -0.330 22.355 -6.353 1.00 30.50 88 TYR A O 1
ATOM 644 N N . LYS A 1 89 ? -0.510 24.483 -7.086 1.00 31.19 89 LYS A N 1
ATOM 645 C CA . LYS A 1 89 ? 0.160 25.074 -5.931 1.00 33.45 89 LYS A CA 1
ATOM 646 C C . LYS A 1 89 ? -0.648 24.869 -4.650 1.00 33.90 89 LYS A C 1
ATOM 647 O O . LYS A 1 89 ? -0.078 24.726 -3.567 1.00 35.47 89 LYS A O 1
ATOM 653 N N . ASN A 1 90 ? -1.973 24.862 -4.777 1.00 34.64 90 ASN A N 1
ATOM 654 C CA . ASN A 1 90 ? -2.856 24.645 -3.633 1.00 36.07 90 ASN A CA 1
ATOM 655 C C . ASN A 1 90 ? -2.805 23.167 -3.256 1.00 36.30 90 ASN A C 1
ATOM 656 O O . ASN A 1 90 ? -2.941 22.301 -4.120 1.00 37.65 90 ASN A O 1
ATOM 661 N N . LYS A 1 91 ? -2.604 22.888 -1.971 1.00 35.18 91 LYS A N 1
ATOM 662 C CA . LYS A 1 91 ? -2.522 21.516 -1.474 1.00 33.62 91 LYS A CA 1
ATOM 663 C C . LYS A 1 91 ? -3.707 20.627 -1.877 1.00 29.30 91 LYS A C 1
ATOM 664 O O . LYS A 1 91 ? -4.818 20.798 -1.386 1.00 30.01 91 LYS A O 1
ATOM 670 N N . LEU A 1 92 ? -3.458 19.690 -2.787 1.00 25.86 92 LEU A N 1
ATOM 671 C CA . LEU A 1 92 ? -4.472 18.741 -3.245 1.00 23.48 92 LEU A CA 1
ATOM 672 C C . LEU A 1 92 ? -3.842 17.380 -2.992 1.00 18.52 92 LEU A C 1
ATOM 673 O O . LEU A 1 92 ? -2.823 17.051 -3.584 1.00 21.53 92 LEU A O 1
ATOM 678 N N . ARG A 1 93 ? -4.438 16.608 -2.099 1.00 18.65 93 ARG A N 1
ATOM 679 C CA . ARG A 1 93 ? -3.908 15.297 -1.752 1.00 19.38 93 ARG A CA 1
ATOM 680 C C . ARG A 1 93 ? -3.904 14.327 -2.938 1.00 18.60 93 ARG A C 1
ATOM 681 O O . ARG A 1 93 ? -4.793 14.371 -3.792 1.00 18.04 93 ARG A O 1
ATOM 689 N N . SER A 1 94 ? -2.889 13.472 -2.997 1.00 17.08 94 SER A N 1
ATOM 690 C CA . SER A 1 94 ? -2.825 12.432 -4.025 1.00 15.53 94 SER A CA 1
ATOM 691 C C . SER A 1 94 ? -2.479 11.149 -3.286 1.00 17.43 94 SER A C 1
ATOM 692 O O . SER A 1 94 ? -1.838 11.181 -2.239 1.00 15.79 94 SER A O 1
ATOM 695 N N . ALA A 1 95 ? -2.914 10.016 -3.817 1.00 15.79 95 ALA A N 1
ATOM 696 C CA . ALA A 1 95 ? -2.607 8.732 -3.194 1.00 14.46 95 ALA A CA 1
ATOM 697 C C . ALA A 1 95 ? -2.473 7.707 -4.315 1.00 14.98 95 ALA A C 1
ATOM 698 O O . ALA A 1 95 ? -3.373 7.566 -5.145 1.00 15.26 95 ALA A O 1
ATOM 700 N N . GLU A 1 96 ? -1.349 6.999 -4.337 1.00 14.77 96 GLU A N 1
ATOM 701 C CA . GLU A 1 96 ? -1.100 5.999 -5.382 1.00 14.85 96 GLU A CA 1
ATOM 702 C C . GLU A 1 96 ? -0.775 4.683 -4.705 1.00 15.47 96 GLU A C 1
ATOM 703 O O . GLU A 1 96 ? 0.073 4.638 -3.828 1.00 14.44 96 GLU A O 1
ATOM 709 N N . VAL A 1 97 ? -1.445 3.618 -5.134 1.00 13.09 97 VAL A N 1
ATOM 710 C CA . VAL A 1 97 ? -1.282 2.302 -4.534 1.00 14.20 97 VAL A CA 1
ATOM 711 C C . VAL A 1 97 ? -0.591 1.286 -5.415 1.00 14.99 97 VAL A C 1
ATOM 712 O O . VAL A 1 97 ? -0.897 1.184 -6.595 1.00 15.38 97 VAL A O 1
ATOM 716 N N . HIS A 1 98 ? 0.371 0.564 -4.850 1.00 14.16 98 HIS A N 1
ATOM 717 C CA . HIS A 1 98 ? 1.011 -0.513 -5.598 1.00 14.30 98 HIS A CA 1
ATOM 718 C C . HIS A 1 98 ? 0.552 -1.817 -4.947 1.00 15.65 98 HIS A C 1
ATOM 719 O O . HIS A 1 98 ? 0.799 -2.031 -3.765 1.00 15.10 98 HIS A O 1
ATOM 726 N N . LEU A 1 99 ? -0.107 -2.684 -5.722 1.00 13.95 99 LEU A N 1
ATOM 727 C CA . LEU A 1 99 ? -0.573 -3.969 -5.216 1.00 15.57 99 LEU A CA 1
ATOM 728 C C . LEU A 1 99 ? 0.597 -4.934 -5.345 1.00 16.08 99 LEU A C 1
ATOM 729 O O . LEU A 1 99 ? 1.065 -5.220 -6.453 1.00 17.60 99 LEU A O 1
ATOM 734 N N . ILE A 1 100 ? 1.082 -5.406 -4.200 1.00 14.75 100 ILE A N 1
ATOM 735 C CA . ILE A 1 100 ? 2.237 -6.295 -4.119 1.00 15.46 100 ILE A CA 1
ATOM 736 C C . ILE A 1 100 ? 2.029 -7.696 -4.690 1.00 17.65 100 ILE A C 1
ATOM 737 O O . ILE A 1 100 ? 1.067 -8.384 -4.363 1.00 17.52 100 ILE A O 1
ATOM 742 N N . GLU A 1 101 ? 2.968 -8.079 -5.545 1.00 18.97 101 GLU A N 1
ATOM 743 C CA . GLU A 1 101 ? 2.980 -9.379 -6.195 1.00 21.82 101 GLU A CA 1
ATOM 744 C C . GLU A 1 101 ? 1.693 -9.712 -6.933 1.00 22.50 101 GLU A C 1
ATOM 745 O O . GLU A 1 101 ? 1.247 -10.864 -6.946 1.00 27.24 101 GLU A O 1
ATOM 751 N N . ARG A 1 102 ? 1.089 -8.709 -7.552 1.00 21.88 102 ARG A N 1
ATOM 752 C CA . ARG A 1 102 ? -0.122 -8.956 -8.309 1.00 21.28 102 ARG A CA 1
ATOM 753 C C . ARG A 1 102 ? 0.226 -9.256 -9.758 1.00 21.45 102 ARG A C 1
ATOM 754 O O . ARG A 1 102 ? 1.183 -8.712 -10.298 1.00 21.52 102 ARG A O 1
ATOM 762 N N . GLN A 1 103 ? -0.555 -10.140 -10.373 1.00 21.80 103 GLN A N 1
ATOM 763 C CA . GLN A 1 103 ? -0.388 -10.480 -11.780 1.00 22.01 103 GLN A CA 1
ATOM 764 C C . GLN A 1 103 ? -1.750 -10.292 -12.438 1.00 21.76 103 GLN A C 1
ATOM 765 O O . GLN A 1 103 ? -2.747 -10.887 -12.006 1.00 25.02 103 GLN A O 1
ATOM 771 N N . GLY A 1 104 ? -1.800 -9.454 -13.466 1.00 23.38 104 GLY A N 1
ATOM 772 C CA . GLY A 1 104 ? -3.055 -9.213 -14.159 1.00 25.35 104 GLY A CA 1
ATOM 773 C C . GLY A 1 104 ? -3.045 -7.970 -15.028 1.00 23.81 104 GLY A C 1
ATOM 774 O O . GLY A 1 104 ? -2.066 -7.232 -15.072 1.00 25.74 104 GLY A O 1
ATOM 775 N N . GLU A 1 105 ? -4.149 -7.735 -15.728 1.00 26.52 105 GLU A N 1
ATOM 776 C CA . GLU A 1 105 ? -4.256 -6.569 -16.596 1.00 27.09 105 GLU A CA 1
ATOM 777 C C . GLU A 1 105 ? -4.524 -5.308 -15.789 1.00 25.11 105 GLU A C 1
ATOM 778 O O . GLU A 1 105 ? -4.719 -5.362 -14.567 1.00 23.87 105 GLU A O 1
ATOM 784 N N . ASP A 1 106 ? -4.529 -4.174 -16.481 1.00 23.26 106 ASP A N 1
ATOM 785 C CA . ASP A 1 106 ? -4.806 -2.892 -15.831 1.00 21.33 106 ASP A CA 1
ATOM 786 C C . ASP A 1 106 ? -6.232 -2.884 -15.321 1.00 18.99 106 ASP A C 1
ATOM 787 O O . ASP A 1 106 ? -7.073 -3.656 -15.783 1.00 18.86 106 ASP A O 1
ATOM 792 N N . PHE A 1 107 ? -6.515 -1.998 -14.372 1.00 15.74 107 PHE A N 1
ATOM 793 C CA . PHE A 1 107 ? -7.844 -1.929 -13.801 1.00 14.83 107 PHE A CA 1
ATOM 794 C C . PHE A 1 107 ? -8.378 -0.508 -13.638 1.00 14.16 107 PHE A C 1
ATOM 795 O O . PHE A 1 107 ? -9.021 -0.191 -12.638 1.00 16.54 107 PHE A O 1
ATOM 803 N N . TYR A 1 108 ? -8.099 0.346 -14.617 1.00 16.75 108 TYR A N 1
ATOM 804 C CA . TYR A 1 108 ? -8.619 1.706 -14.576 1.00 14.41 108 TYR A CA 1
ATOM 805 C C . TYR A 1 108 ? -10.135 1.656 -14.489 1.00 16.52 108 TYR A C 1
ATOM 806 O O . TYR A 1 108 ? -10.766 0.751 -15.051 1.00 17.80 108 TYR A O 1
ATOM 815 N N . GLU A 1 109 ? -10.699 2.635 -13.781 1.00 16.08 109 GLU A N 1
ATOM 816 C CA . GLU A 1 109 ? -12.142 2.802 -13.588 1.00 17.15 109 GLU A CA 1
ATOM 817 C C . GLU A 1 109 ? -12.775 1.852 -12.574 1.00 15.99 109 GLU A C 1
ATOM 818 O O . GLU A 1 109 ? -13.944 1.995 -12.230 1.00 18.68 109 GLU A O 1
ATOM 824 N N . GLU A 1 110 ? -11.995 0.889 -12.086 1.00 17.63 110 GLU A N 1
ATOM 825 C CA . GLU A 1 110 ? -12.483 -0.048 -11.084 1.00 15.19 110 GLU A CA 1
ATOM 826 C C . GLU A 1 110 ? -12.357 0.608 -9.721 1.00 15.60 110 GLU A C 1
ATOM 827 O O . GLU A 1 110 ? -11.458 1.420 -9.492 1.00 17.37 110 GLU A O 1
ATOM 833 N N . ILE A 1 111 ? -13.248 0.233 -8.818 1.00 15.99 111 ILE A N 1
ATOM 834 C CA . ILE A 1 111 ? -13.237 0.759 -7.458 1.00 15.88 111 ILE A CA 1
ATOM 835 C C . ILE A 1 111 ? -12.234 -0.069 -6.681 1.00 14.51 111 ILE A C 1
ATOM 836 O O . ILE A 1 111 ? -12.270 -1.303 -6.719 1.00 18.11 111 ILE A O 1
ATOM 841 N N . MET A 1 112 ? -11.339 0.613 -5.978 1.00 15.18 112 MET A N 1
ATOM 842 C CA . MET A 1 112 ? -10.345 -0.074 -5.162 1.00 14.61 112 MET A CA 1
ATOM 843 C C . MET A 1 112 ? -10.706 0.187 -3.699 1.00 15.77 112 MET A C 1
ATOM 844 O O . MET A 1 112 ? -10.965 1.327 -3.328 1.00 15.03 112 MET A O 1
ATOM 849 N N . ARG A 1 113 ? -10.758 -0.864 -2.882 1.00 12.21 113 ARG A N 1
ATOM 850 C CA . ARG A 1 113 ? -11.038 -0.712 -1.446 1.00 14.95 113 ARG A CA 1
ATOM 851 C C . ARG A 1 113 ? -9.679 -0.829 -0.759 1.00 14.62 113 ARG A C 1
ATOM 852 O O . ARG A 1 113 ? -8.924 -1.768 -1.022 1.00 14.80 113 ARG A O 1
ATOM 860 N N . VAL A 1 114 ? -9.382 0.128 0.119 1.00 12.03 114 VAL A N 1
ATOM 861 C CA . VAL A 1 114 ? -8.096 0.187 0.796 1.00 12.58 114 VAL A CA 1
ATOM 862 C C . VAL A 1 114 ? -8.214 0.165 2.312 1.00 12.58 114 VAL A C 1
ATOM 863 O O . VAL A 1 114 ? -9.100 0.793 2.891 1.00 12.54 114 VAL A O 1
ATOM 867 N N . ILE A 1 115 ? -7.315 -0.574 2.952 1.00 13.44 115 ILE A N 1
ATOM 868 C CA . ILE A 1 115 ? -7.276 -0.597 4.400 1.00 12.77 115 ILE A CA 1
ATOM 869 C C . ILE A 1 115 ? -5.824 -0.297 4.759 1.00 12.08 115 ILE A C 1
ATOM 870 O O . ILE A 1 115 ? -4.942 -1.126 4.548 1.00 12.85 115 ILE A O 1
ATOM 875 N N . VAL A 1 116 ? -5.575 0.914 5.258 1.00 11.95 116 VAL A N 1
ATOM 876 C CA . VAL A 1 116 ? -4.224 1.323 5.651 1.00 10.35 116 VAL A CA 1
ATOM 877 C C . VAL A 1 116 ? -4.001 0.816 7.083 1.00 12.69 116 VAL A C 1
ATOM 878 O O . VAL A 1 116 ? -4.829 1.061 7.967 1.00 12.53 116 VAL A O 1
ATOM 882 N N . LEU A 1 117 ? -2.876 0.125 7.300 1.00 12.70 117 LEU A N 1
ATOM 883 C CA . LEU A 1 117 ? -2.556 -0.468 8.593 1.00 13.41 117 LEU A CA 1
ATOM 884 C C . LEU A 1 117 ? -1.35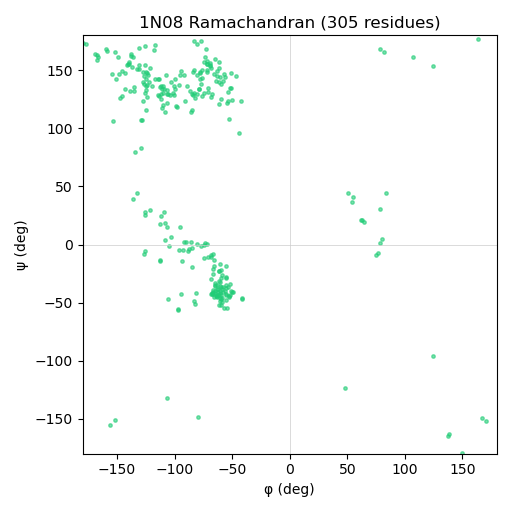8 0.165 9.306 1.00 14.59 117 LEU A C 1
ATOM 885 O O . LEU A 1 117 ? -1.140 -0.069 10.495 1.00 15.53 117 LEU A O 1
ATOM 890 N N . GLY A 1 118 ? -0.587 0.973 8.591 1.00 13.83 118 GLY A N 1
ATOM 891 C CA . GLY A 1 118 ? 0.568 1.609 9.217 1.00 15.82 118 GLY A CA 1
ATOM 892 C C . GLY A 1 118 ? 1.374 2.513 8.307 1.00 16.26 118 GLY A C 1
ATOM 893 O O . GLY A 1 118 ? 1.119 2.587 7.098 1.00 15.34 118 GLY A O 1
ATOM 894 N N . TYR A 1 119 ? 2.350 3.204 8.890 1.00 15.14 119 TYR A N 1
ATOM 895 C CA . TYR A 1 119 ? 3.213 4.131 8.163 1.00 14.12 119 TYR A CA 1
ATOM 896 C C . TYR A 1 119 ? 4.652 3.603 8.084 1.00 16.63 119 TYR A C 1
ATOM 897 O O . TYR A 1 119 ? 5.195 3.106 9.075 1.00 17.12 119 TYR A O 1
ATOM 906 N N . ILE A 1 120 ? 5.264 3.719 6.910 1.00 15.46 120 ILE A N 1
ATOM 907 C CA . ILE A 1 120 ? 6.630 3.250 6.729 1.00 15.32 120 ILE A CA 1
ATOM 908 C C . ILE A 1 120 ? 7.640 4.371 6.857 1.00 17.68 120 ILE A C 1
ATOM 909 O O . ILE A 1 120 ? 8.558 4.300 7.681 1.00 19.39 120 ILE A O 1
ATOM 914 N N . ARG A 1 121 ? 7.473 5.413 6.050 1.00 15.87 121 ARG A N 1
ATOM 915 C CA . ARG A 1 121 ? 8.433 6.510 6.067 1.00 19.52 121 ARG A CA 1
ATOM 916 C C . ARG A 1 121 ? 7.961 7.750 5.336 1.00 18.88 121 ARG A C 1
ATOM 917 O O . ARG A 1 121 ? 7.041 7.705 4.531 1.00 16.45 121 ARG A O 1
ATOM 925 N N . PRO A 1 122 ? 8.611 8.891 5.601 1.00 21.15 122 PRO A N 1
ATOM 926 C CA . PRO A 1 122 ? 8.209 10.114 4.908 1.00 21.85 122 PRO A CA 1
ATOM 927 C C . PRO A 1 122 ? 8.889 10.160 3.546 1.00 24.81 122 PRO A C 1
ATOM 928 O O . PRO A 1 122 ? 9.711 9.301 3.220 1.00 24.00 122 PRO A O 1
ATOM 932 N N . GLU A 1 123 ? 8.537 11.166 2.756 1.00 30.36 123 GLU A N 1
ATOM 933 C CA . GLU A 1 123 ? 9.130 11.337 1.438 1.00 34.82 123 GLU A CA 1
ATOM 934 C C . GLU A 1 123 ? 10.640 11.471 1.604 1.00 35.87 123 GLU A C 1
ATOM 935 O O . GLU A 1 123 ? 11.118 12.111 2.541 1.00 35.97 123 GLU A O 1
ATOM 941 N N . LEU A 1 124 ? 11.379 10.854 0.691 1.00 35.61 124 LEU A N 1
ATOM 942 C CA . LEU A 1 124 ? 12.833 10.886 0.702 1.00 36.31 124 LEU A CA 1
ATOM 943 C C . LEU A 1 124 ? 13.341 11.742 -0.451 1.00 37.13 124 LEU A C 1
ATOM 944 O O . LEU A 1 124 ? 12.868 11.610 -1.579 1.00 38.36 124 LEU A O 1
ATOM 949 N N . ASN A 1 125 ? 14.302 12.616 -0.164 1.00 38.42 125 ASN A N 1
ATOM 950 C CA . ASN A 1 125 ? 14.873 13.486 -1.191 1.00 38.06 125 ASN A CA 1
ATOM 951 C C . ASN A 1 125 ? 15.267 12.644 -2.397 1.00 36.49 125 ASN A C 1
ATOM 952 O O . ASN A 1 125 ? 16.028 11.684 -2.264 1.00 38.27 125 ASN A O 1
ATOM 957 N N . TYR A 1 126 ? 14.751 12.996 -3.571 1.00 35.57 126 TYR A N 1
ATOM 958 C CA . TYR A 1 126 ? 15.068 12.242 -4.781 1.00 34.20 126 TYR A CA 1
ATOM 959 C C . TYR A 1 126 ? 16.578 12.147 -4.954 1.00 34.92 126 TYR A C 1
ATOM 960 O O . TYR A 1 126 ? 17.272 13.168 -5.011 1.00 36.61 126 TYR A O 1
ATOM 969 N N . ALA A 1 127 ? 17.081 10.919 -5.044 1.00 34.43 127 ALA A N 1
ATOM 970 C CA . ALA A 1 127 ? 18.508 10.673 -5.208 1.00 33.33 127 ALA A CA 1
ATOM 971 C C . ALA A 1 127 ? 18.797 9.799 -6.421 1.00 33.25 127 ALA A C 1
ATOM 972 O O . ALA A 1 127 ? 19.790 9.077 -6.446 1.00 34.92 127 ALA A O 1
ATOM 974 N N . GLY A 1 128 ? 17.929 9.860 -7.425 1.00 32.49 128 GLY A N 1
ATOM 975 C CA . GLY A 1 128 ? 18.152 9.065 -8.617 1.00 30.11 128 GLY A CA 1
ATOM 976 C C . GLY A 1 128 ? 17.216 7.886 -8.763 1.00 30.49 128 GLY A C 1
ATOM 977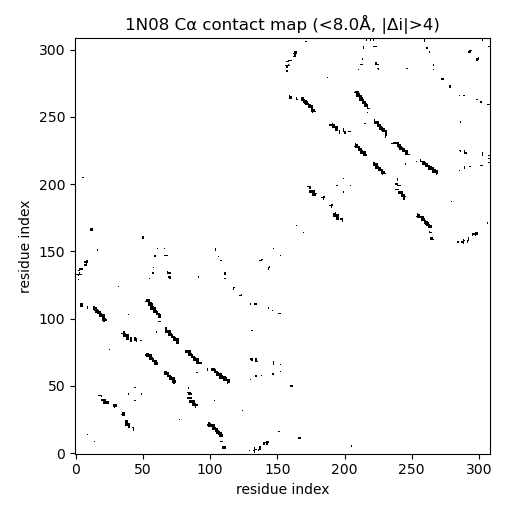 O O . GLY A 1 128 ? 16.589 7.445 -7.797 1.00 26.13 128 GLY A O 1
ATOM 978 N N . LEU A 1 129 ? 17.126 7.367 -9.981 1.00 30.68 129 LEU A N 1
ATOM 979 C CA . LEU A 1 129 ? 16.256 6.234 -10.278 1.00 32.09 129 LEU A CA 1
ATOM 980 C C . LEU A 1 129 ? 16.660 4.982 -9.516 1.00 32.98 129 LEU A C 1
ATOM 981 O O . LEU A 1 129 ? 15.813 4.280 -8.953 1.00 31.09 129 LEU A O 1
ATOM 986 N N . ASP A 1 130 ? 17.956 4.696 -9.509 1.00 33.09 130 ASP A N 1
ATOM 987 C CA . ASP A 1 130 ? 18.475 3.529 -8.811 1.00 34.11 130 ASP A CA 1
ATOM 988 C C . ASP A 1 130 ? 18.070 3.530 -7.344 1.00 32.65 130 ASP A C 1
ATOM 989 O O . ASP A 1 130 ? 17.587 2.524 -6.822 1.00 32.52 130 ASP A O 1
ATOM 994 N N . LYS A 1 131 ? 18.265 4.667 -6.686 1.00 31.30 131 LYS A N 1
ATOM 995 C CA . LYS A 1 131 ? 17.934 4.800 -5.275 1.00 30.14 131 LYS A CA 1
ATOM 996 C C . LYS A 1 131 ? 16.429 4.668 -5.060 1.00 25.84 131 LYS A C 1
ATOM 997 O O . LYS A 1 131 ? 15.979 4.050 -4.092 1.00 25.65 131 LYS A O 1
ATOM 1003 N N . LEU A 1 132 ? 15.650 5.254 -5.963 1.00 24.18 132 LEU A N 1
ATOM 1004 C CA . LEU A 1 132 ? 14.190 5.185 -5.859 1.00 23.35 132 LEU A CA 1
ATOM 1005 C C . LEU A 1 132 ? 13.739 3.732 -5.897 1.00 23.08 132 LEU A C 1
ATOM 1006 O O . LEU A 1 132 ? 12.993 3.270 -5.021 1.00 20.52 132 LEU A O 1
ATOM 1011 N N . ILE A 1 133 ? 14.190 3.000 -6.908 1.00 22.31 133 ILE A N 1
ATOM 1012 C CA . ILE A 1 133 ? 13.810 1.599 -7.029 1.00 22.90 133 ILE A CA 1
ATOM 1013 C C . ILE A 1 133 ? 14.212 0.803 -5.791 1.00 23.51 133 ILE A C 1
ATOM 1014 O O . ILE A 1 133 ? 13.454 -0.043 -5.320 1.00 22.54 133 ILE A O 1
ATOM 1019 N N . GLU A 1 134 ? 15.399 1.078 -5.260 1.00 22.81 134 GLU A N 1
ATOM 1020 C CA . GLU A 1 134 ? 15.861 0.372 -4.066 1.00 23.92 134 GLU A CA 1
ATOM 1021 C C . GLU A 1 134 ? 14.940 0.672 -2.873 1.00 23.58 134 GLU A C 1
ATOM 1022 O O . GLU A 1 134 ? 14.570 -0.228 -2.113 1.00 23.40 134 GLU A O 1
ATOM 1028 N N . ASP A 1 135 ? 14.576 1.941 -2.713 1.00 22.10 135 ASP A N 1
ATOM 1029 C CA . ASP A 1 135 ? 13.712 2.353 -1.614 1.00 21.97 135 ASP A CA 1
ATOM 1030 C C . ASP A 1 135 ? 12.328 1.710 -1.715 1.00 20.97 135 ASP A C 1
ATOM 1031 O O . ASP A 1 135 ? 11.742 1.316 -0.701 1.00 19.49 135 ASP A O 1
ATOM 1036 N N . ILE A 1 136 ? 11.809 1.591 -2.932 1.00 19.53 136 ILE A N 1
ATOM 1037 C CA . ILE A 1 136 ? 10.495 0.978 -3.137 1.00 17.83 136 ILE A CA 1
ATOM 1038 C C . ILE A 1 136 ? 10.570 -0.516 -2.827 1.00 18.13 136 ILE A C 1
ATOM 1039 O O . ILE A 1 136 ? 9.671 -1.067 -2.185 1.00 17.23 136 ILE A O 1
ATOM 1044 N N . HIS A 1 137 ? 11.638 -1.174 -3.275 1.00 18.23 137 HIS A N 1
ATOM 1045 C CA . HIS A 1 137 ? 11.794 -2.595 -2.991 1.00 18.30 137 HIS A CA 1
ATOM 1046 C C . HIS A 1 137 ? 11.846 -2.792 -1.483 1.00 19.23 137 HIS A C 1
ATOM 1047 O O . HIS A 1 137 ? 11.264 -3.739 -0.957 1.00 18.80 137 HIS A O 1
ATOM 1054 N N . THR A 1 138 ? 12.531 -1.896 -0.778 1.00 18.33 138 THR A N 1
ATOM 1055 C CA . THR A 1 138 ? 12.611 -2.013 0.671 1.00 19.33 138 THR A CA 1
ATOM 1056 C C . THR A 1 138 ? 11.237 -1.779 1.294 1.00 19.97 138 THR A C 1
ATOM 1057 O O . THR A 1 138 ? 10.844 -2.492 2.229 1.00 20.64 138 THR A O 1
ATOM 1061 N N . ASP A 1 139 ? 10.505 -0.793 0.772 1.00 17.65 139 ASP A N 1
ATOM 1062 C CA . ASP A 1 139 ? 9.156 -0.489 1.268 1.00 16.64 139 ASP A CA 1
ATOM 1063 C C . ASP A 1 139 ? 8.301 -1.756 1.184 1.00 16.14 139 ASP A C 1
ATOM 1064 O O . ASP A 1 139 ? 7.523 -2.060 2.087 1.00 14.54 139 ASP A O 1
ATOM 1069 N N . ILE A 1 140 ? 8.439 -2.474 0.072 1.00 16.51 140 ILE A N 1
ATOM 1070 C CA . ILE A 1 140 ? 7.664 -3.692 -0.135 1.00 16.45 140 ILE A CA 1
ATOM 1071 C C . ILE A 1 140 ? 8.049 -4.775 0.879 1.00 16.83 140 ILE A C 1
ATOM 1072 O O . ILE A 1 140 ? 7.186 -5.417 1.469 1.00 15.78 140 ILE A O 1
ATOM 1077 N N . ARG A 1 141 ? 9.349 -4.958 1.081 1.00 17.35 141 ARG A N 1
ATOM 1078 C CA . ARG A 1 141 ? 9.849 -5.943 2.035 1.00 18.76 141 ARG A CA 1
ATOM 1079 C C . ARG A 1 141 ? 9.317 -5.592 3.431 1.00 18.13 141 ARG A C 1
ATOM 1080 O O . ARG A 1 141 ? 8.804 -6.459 4.157 1.00 18.98 141 ARG A O 1
ATOM 1088 N N . VAL A 1 142 ? 9.432 -4.320 3.800 1.00 15.85 142 VAL A N 1
ATOM 1089 C CA . VAL A 1 142 ? 8.975 -3.831 5.102 1.00 17.34 142 VAL A CA 1
ATOM 1090 C C . VAL A 1 142 ? 7.477 -4.043 5.282 1.00 16.91 142 VAL A C 1
ATOM 1091 O O . VAL A 1 142 ? 7.021 -4.459 6.355 1.00 15.69 142 VAL A O 1
ATOM 1095 N N . ALA A 1 143 ? 6.705 -3.783 4.233 1.00 14.89 143 ALA A N 1
ATOM 1096 C CA . ALA A 1 143 ? 5.261 -3.971 4.304 1.00 15.65 143 ALA A CA 1
ATOM 1097 C C . ALA A 1 143 ? 4.950 -5.443 4.589 1.00 14.31 143 ALA A C 1
ATOM 1098 O O . ALA A 1 143 ? 4.195 -5.763 5.521 1.00 14.31 143 ALA A O 1
ATOM 1100 N N . LEU A 1 144 ? 5.518 -6.340 3.788 1.00 15.03 144 LEU A N 1
ATOM 1101 C CA . LEU A 1 144 ? 5.281 -7.769 3.994 1.00 16.94 144 LEU A CA 1
ATOM 1102 C C . LEU A 1 144 ? 5.725 -8.246 5.382 1.00 17.30 144 LEU A C 1
ATOM 1103 O O . LEU A 1 144 ? 4.996 -8.999 6.043 1.00 15.89 144 LEU A O 1
ATOM 1108 N N . ASN A 1 145 ? 6.897 -7.806 5.848 1.00 16.50 145 ASN A N 1
ATOM 1109 C CA . ASN A 1 145 ? 7.355 -8.222 7.188 1.00 17.35 145 ASN A CA 1
ATOM 1110 C C . ASN A 1 145 ? 6.395 -7.702 8.251 1.00 16.96 145 ASN A C 1
ATOM 1111 O O . ASN A 1 145 ? 6.035 -8.416 9.191 1.00 17.69 145 ASN A O 1
ATOM 1116 N N . SER A 1 146 ? 5.980 -6.452 8.109 1.00 15.43 146 SER A N 1
ATOM 1117 C CA . SER A 1 146 ? 5.083 -5.858 9.087 1.00 16.34 146 SER A CA 1
ATOM 1118 C C . SER A 1 146 ? 3.711 -6.514 9.132 1.00 13.27 146 SER A C 1
ATOM 1119 O O . SER A 1 146 ? 3.099 -6.619 10.203 1.00 16.91 146 SER A O 1
ATOM 1122 N N . MET A 1 147 ? 3.223 -6.957 7.973 1.00 14.52 147 MET A N 1
ATOM 1123 C CA . MET A 1 147 ? 1.916 -7.595 7.901 1.00 15.65 147 MET A CA 1
ATOM 1124 C C . MET A 1 147 ? 1.924 -9.090 8.205 1.00 14.65 147 MET A C 1
ATOM 1125 O O . MET A 1 147 ? 0.871 -9.704 8.268 1.00 15.87 147 MET A O 1
ATOM 1130 N N . ASP A 1 148 ? 3.105 -9.661 8.434 1.00 14.47 148 ASP A N 1
ATOM 1131 C CA . ASP A 1 148 ? 3.175 -11.075 8.773 1.00 16.42 148 ASP A CA 1
ATOM 1132 C C . ASP A 1 148 ? 2.717 -11.284 10.225 1.00 17.00 148 ASP A C 1
ATOM 1133 O O . ASP A 1 148 ? 2.489 -12.413 10.663 1.00 19.97 148 ASP A O 1
ATOM 1138 N N . ARG A 1 149 ? 2.573 -10.192 10.970 1.00 16.06 149 ARG A N 1
ATOM 1139 C CA . ARG A 1 149 ? 2.122 -10.284 12.361 1.00 16.41 149 ARG A CA 1
ATOM 1140 C C . ARG A 1 149 ? 0.599 -10.471 12.380 1.00 18.76 149 ARG A C 1
ATOM 1141 O O . ARG A 1 149 ? -0.139 -9.774 11.684 1.00 17.74 149 ARG A O 1
ATOM 1149 N N . PRO A 1 150 ? 0.107 -11.417 13.192 1.00 17.43 150 PRO A N 1
ATOM 1150 C CA . PRO A 1 150 ? -1.325 -11.728 13.305 1.00 19.54 150 PRO A CA 1
ATOM 1151 C C . PRO A 1 150 ? -2.327 -10.576 13.328 1.00 17.90 150 PRO A C 1
ATOM 1152 O O . PRO A 1 150 ? -3.360 -10.629 12.635 1.00 16.40 150 PRO A O 1
ATOM 1156 N N . SER A 1 151 ? -2.052 -9.551 14.132 1.00 17.41 151 SER A N 1
ATOM 1157 C CA . SER A 1 151 ? -2.957 -8.410 14.233 1.00 16.72 151 SER A CA 1
ATOM 1158 C C . SER A 1 151 ? -3.156 -7.774 12.872 1.00 16.39 151 SER A C 1
ATOM 1159 O O . SER A 1 151 ? -4.258 -7.317 12.544 1.00 17.19 151 SER A O 1
ATOM 1162 N N . TYR A 1 152 ? -2.086 -7.745 12.082 1.00 14.42 152 TYR A N 1
ATOM 1163 C CA . TYR A 1 152 ? -2.152 -7.150 10.742 1.00 14.56 152 TYR A CA 1
ATOM 1164 C C . TYR A 1 152 ? -2.712 -8.109 9.703 1.00 14.79 152 TYR A C 1
ATOM 1165 O O . TYR A 1 152 ? -3.640 -7.754 8.988 1.00 15.00 152 TYR A O 1
ATOM 1174 N N . SER A 1 153 ? -2.166 -9.323 9.629 1.00 15.20 153 SER A N 1
ATOM 1175 C CA . SER A 1 153 ? -2.642 -10.259 8.603 1.00 15.54 153 SER A CA 1
ATOM 1176 C C . SER A 1 153 ? -4.144 -10.567 8.697 1.00 16.34 153 SER A C 1
ATOM 1177 O O . SER A 1 153 ? -4.770 -10.904 7.697 1.00 16.83 153 SER A O 1
ATOM 1180 N N . SER A 1 154 ? -4.715 -10.444 9.888 1.00 15.86 154 SER A N 1
ATOM 1181 C CA . SER A 1 154 ? -6.138 -10.708 10.045 1.00 18.50 154 SER A CA 1
ATOM 1182 C C . SER A 1 154 ? -6.963 -9.783 9.156 1.00 17.12 154 SER A C 1
ATOM 1183 O O . SER A 1 154 ? -8.060 -10.145 8.755 1.00 16.68 154 SER A O 1
ATOM 1186 N N . TYR A 1 155 ? -6.457 -8.586 8.854 1.00 15.89 155 TYR A N 1
ATOM 1187 C CA . TYR A 1 155 ? -7.219 -7.668 8.003 1.00 16.86 155 TYR A CA 1
ATOM 1188 C C . TYR A 1 155 ? -7.365 -8.098 6.547 1.00 17.09 155 TYR A C 1
ATOM 1189 O O . TYR A 1 155 ? -8.113 -7.476 5.805 1.00 16.61 155 TYR A O 1
ATOM 1198 N N . LYS A 1 156 ? -6.659 -9.144 6.133 1.00 16.81 156 LYS A N 1
ATOM 1199 C CA . LYS A 1 156 ? -6.783 -9.597 4.753 1.00 20.22 156 LYS A CA 1
ATOM 1200 C C . LYS A 1 156 ? -8.203 -10.151 4.557 1.00 19.94 156 LYS A C 1
ATOM 1201 O O . LYS A 1 156 ? -8.717 -10.233 3.427 1.00 21.10 156 LYS A O 1
ATOM 1207 N N . LYS A 1 157 ? -8.841 -10.513 5.669 1.00 19.83 157 LYS A N 1
ATOM 1208 C CA . LYS A 1 157 ? -10.200 -11.045 5.661 1.00 21.27 157 LYS A CA 1
ATOM 1209 C C . LYS A 1 157 ? -11.177 -10.068 6.315 1.00 21.68 157 LYS A C 1
ATOM 1210 O O . LYS A 1 157 ? -12.232 -10.465 6.815 1.00 21.70 157 LYS A O 1
ATOM 1216 N N . ASP A 1 158 ? -10.830 -8.783 6.312 1.00 18.90 158 ASP A N 1
ATOM 1217 C CA . ASP A 1 158 ? -11.702 -7.771 6.897 1.00 20.42 158 ASP A CA 1
ATOM 1218 C C . ASP A 1 158 ? -13.047 -7.759 6.173 1.00 18.02 158 ASP A C 1
ATOM 1219 O O . ASP A 1 158 ? -13.103 -7.972 4.958 1.00 18.96 158 ASP A O 1
ATOM 1224 N N . PRO A 1 159 ? -14.145 -7.509 6.906 1.00 20.17 159 PRO A N 1
ATOM 1225 C CA . PRO A 1 159 ? -15.500 -7.460 6.339 1.00 20.63 159 PRO A CA 1
ATOM 1226 C C . PRO A 1 159 ? -15.608 -6.469 5.179 1.00 21.52 159 PRO A C 1
ATOM 1227 O O . PRO A 1 159 ? -16.435 -6.637 4.282 1.00 22.66 159 PRO A O 1
ATOM 1231 N N . PHE A 1 160 ? -14.765 -5.438 5.212 1.00 18.44 160 PHE A N 1
ATOM 1232 C CA . PHE A 1 160 ? -14.738 -4.396 4.185 1.00 17.98 160 PHE A CA 1
ATOM 1233 C C . PHE A 1 160 ? -14.393 -4.983 2.813 1.00 17.85 160 PHE A C 1
ATOM 1234 O O . PHE A 1 160 ? -14.746 -4.414 1.784 1.00 20.35 160 PHE A O 1
ATOM 1242 N N . PHE A 1 161 ? -13.731 -6.135 2.802 1.00 17.95 161 PHE A N 1
ATOM 1243 C CA . PHE A 1 161 ? -13.350 -6.779 1.550 1.00 17.61 161 PHE A CA 1
ATOM 1244 C C . PHE A 1 161 ? -14.376 -7.827 1.138 1.00 20.81 161 PHE A C 1
ATOM 1245 O O . PHE A 1 161 ? -14.097 -8.670 0.285 1.00 23.10 161 PHE A O 1
ATOM 1253 N N . LYS A 1 162 ? -15.553 -7.782 1.755 1.00 24.43 162 LYS A N 1
ATOM 1254 C CA . LYS A 1 162 ? -16.604 -8.738 1.444 1.00 30.14 162 LYS A CA 1
ATOM 1255 C C . LYS A 1 162 ? -17.080 -8.511 0.019 1.00 31.54 162 LYS A C 1
ATOM 1256 O O . LYS A 1 162 ? -16.964 -9.456 -0.794 1.00 34.59 162 LYS A O 1
ATOM 1262 N N . LYS B 1 8 ? 6.497 31.366 6.506 1.00 27.34 8 LYS B N 1
ATOM 1263 C CA . LYS B 1 8 ? 6.163 31.594 7.942 1.00 23.85 8 LYS B CA 1
ATOM 1264 C C . LYS B 1 8 ? 5.290 30.450 8.433 1.00 22.59 8 LYS B C 1
ATOM 1265 O O . LYS B 1 8 ? 4.445 29.939 7.697 1.00 22.65 8 LYS B O 1
ATOM 1271 N N . ARG B 1 9 ? 5.497 30.046 9.679 1.00 21.19 9 ARG B N 1
ATOM 1272 C CA . ARG B 1 9 ? 4.711 28.960 10.252 1.00 20.92 9 ARG B CA 1
ATOM 1273 C C . ARG B 1 9 ? 3.234 29.328 10.335 1.00 19.45 9 ARG B C 1
ATOM 1274 O O . ARG B 1 9 ? 2.884 30.504 10.501 1.00 20.94 9 ARG B O 1
ATOM 1282 N N . PRO B 1 10 ? 2.345 28.329 10.215 1.00 19.28 10 PRO B N 1
ATOM 1283 C CA . PRO B 1 10 ? 0.901 28.554 10.292 1.00 18.36 10 PRO B CA 1
ATOM 1284 C C . PRO B 1 10 ? 0.565 28.877 11.753 1.00 17.75 10 PRO B C 1
ATOM 1285 O O . PRO B 1 10 ? 1.239 28.390 12.680 1.00 18.28 10 PRO B O 1
ATOM 1289 N N . GLU B 1 11 ? -0.452 29.711 11.956 1.00 17.65 11 GLU B N 1
ATOM 1290 C CA . GLU B 1 11 ? -0.876 30.126 13.295 1.00 15.59 11 GLU B CA 1
ATOM 1291 C C . GLU B 1 11 ? -1.904 29.201 13.916 1.00 15.94 11 GLU B C 1
ATOM 1292 O O . GLU B 1 11 ? -2.292 29.368 15.076 1.00 17.16 11 GLU B O 1
ATOM 1298 N N . ILE B 1 12 ? -2.357 28.231 13.126 1.00 16.82 12 ILE B N 1
ATOM 1299 C CA . ILE B 1 12 ? -3.339 27.252 13.584 1.00 16.84 12 ILE B CA 1
ATOM 1300 C C . ILE B 1 12 ? -3.050 25.949 12.850 1.00 18.56 12 ILE B C 1
ATOM 1301 O O . ILE B 1 12 ? -2.583 25.957 11.706 1.00 18.81 12 ILE B O 1
ATOM 1306 N N . VAL B 1 13 ? -3.291 24.830 13.517 1.00 17.04 13 VAL B N 1
ATOM 1307 C CA . VAL B 1 13 ? -3.048 23.528 12.906 1.00 16.88 13 VAL B CA 1
ATOM 1308 C C . VAL B 1 13 ? -4.155 22.518 13.197 1.00 17.32 13 VAL B C 1
ATOM 1309 O O . VAL B 1 13 ? -4.958 22.686 14.116 1.00 16.77 13 VAL B O 1
ATOM 1313 N N . GLY B 1 14 ? -4.189 21.461 12.393 1.00 19.15 14 GLY B N 1
ATOM 1314 C CA . GLY B 1 14 ? -5.162 20.407 12.597 1.00 18.66 14 GLY B CA 1
ATOM 1315 C C . GLY B 1 14 ? -6.559 20.618 12.040 1.00 19.18 14 GLY B C 1
ATOM 1316 O O . GLY B 1 14 ? -6.950 21.728 11.671 1.00 18.91 14 GLY B O 1
ATOM 1317 N N . PRO B 1 15 ? -7.343 19.536 11.978 1.00 17.62 15 PRO B N 1
ATOM 1318 C CA . PRO B 1 15 ? -8.718 19.574 11.461 1.00 18.26 15 PRO B CA 1
ATOM 1319 C C . PRO B 1 15 ? -9.688 20.272 12.402 1.00 18.55 15 PRO B C 1
ATOM 1320 O O . PRO B 1 15 ? -9.464 20.330 13.614 1.00 17.96 15 PRO B O 1
ATOM 1324 N N . GLU B 1 16 ? -10.784 20.796 11.856 1.00 19.73 16 GLU B N 1
ATOM 1325 C CA . GLU B 1 16 ? -11.757 21.503 12.685 1.00 21.13 16 GLU B CA 1
ATOM 1326 C C . GLU B 1 16 ? -12.241 20.639 13.841 1.00 21.20 16 GLU B C 1
ATOM 1327 O O . GLU B 1 16 ? -12.508 21.132 14.937 1.00 21.59 16 GLU B O 1
ATOM 1333 N N . LYS B 1 17 ? -12.360 19.341 13.598 1.00 20.92 17 LYS B N 1
ATOM 1334 C CA . LYS B 1 17 ? -12.787 18.444 14.657 1.00 21.78 17 LYS B CA 1
ATOM 1335 C C . LYS B 1 17 ? -11.645 17.512 15.020 1.00 19.30 17 LYS B C 1
ATOM 1336 O O . LYS B 1 17 ? -10.878 17.088 14.159 1.00 20.08 17 LYS B O 1
ATOM 1342 N N . VAL B 1 18 ? -11.521 17.228 16.307 1.00 18.50 18 VAL B N 1
ATOM 1343 C CA . VAL B 1 18 ? -10.471 16.345 16.783 1.00 17.74 18 VAL B CA 1
ATOM 1344 C C . VAL B 1 18 ? -10.528 15.058 15.982 1.00 19.40 18 VAL B C 1
ATOM 1345 O O . VAL B 1 18 ? -11.603 14.491 15.777 1.00 19.93 18 VAL B O 1
ATOM 1349 N N . GLN B 1 19 ? -9.366 14.593 15.544 1.00 17.54 19 GLN B N 1
ATOM 1350 C CA . GLN B 1 19 ? -9.303 13.390 14.714 1.00 17.72 19 GLN B CA 1
ATOM 1351 C C . GLN B 1 19 ? -8.337 12.350 15.244 1.00 15.81 19 GLN B C 1
ATOM 1352 O O . GLN B 1 19 ? -7.328 12.687 15.851 1.00 15.78 19 GLN B O 1
ATOM 1358 N N . SER B 1 20 ? -8.650 11.078 14.999 1.00 15.97 20 SER B N 1
ATOM 1359 C CA . SER B 1 20 ? -7.797 9.970 15.421 1.00 17.42 20 SER B CA 1
ATOM 1360 C C . SER B 1 20 ? -6.368 10.260 14.947 1.00 16.45 20 SER B C 1
ATOM 1361 O O . SER B 1 20 ? -6.166 10.805 13.854 1.00 16.71 20 SER B O 1
ATOM 1364 N N . PRO B 1 21 ? -5.356 9.823 15.714 1.00 16.21 21 PRO B N 1
ATOM 1365 C CA . PRO B 1 21 ? -5.440 9.090 16.986 1.00 16.29 21 PRO B CA 1
ATOM 1366 C C . PRO B 1 21 ? -5.848 9.901 18.209 1.00 15.31 21 PRO B C 1
ATOM 1367 O O . PRO B 1 21 ? -5.941 9.354 19.310 1.00 16.39 21 PRO B O 1
ATOM 1371 N N . TYR B 1 22 ? -6.078 11.198 18.025 1.00 14.53 22 TYR B N 1
ATOM 1372 C CA . TYR B 1 22 ? -6.480 12.034 19.140 1.00 14.50 22 TYR B CA 1
ATOM 1373 C C . TYR B 1 22 ? -7.956 11.810 19.425 1.00 15.40 22 TYR B C 1
ATOM 1374 O O . TYR B 1 22 ? -8.744 11.543 18.512 1.00 17.36 22 TYR B O 1
ATOM 1383 N N . PRO B 1 23 ? -8.366 11.940 20.694 1.00 13.60 23 PRO B N 1
ATOM 1384 C CA . PRO B 1 23 ? -7.550 12.266 21.870 1.00 14.51 23 PRO B CA 1
ATOM 1385 C C . PRO B 1 23 ? -6.706 11.108 22.403 1.00 15.99 23 PRO B C 1
ATOM 1386 O O . PRO B 1 23 ? -7.138 9.951 22.380 1.00 14.92 23 PRO B O 1
ATOM 1390 N N . ILE B 1 24 ? -5.501 11.428 22.870 1.00 14.10 24 ILE B N 1
ATOM 1391 C CA . ILE B 1 24 ? -4.617 10.440 23.482 1.00 14.81 24 ILE B CA 1
ATOM 1392 C C . ILE B 1 24 ? -4.600 10.854 24.942 1.00 14.41 24 ILE B C 1
ATOM 1393 O O . ILE B 1 24 ? -4.179 11.959 25.274 1.00 14.31 24 ILE B O 1
ATOM 1398 N N . ARG B 1 25 ? -5.087 9.973 25.808 1.00 14.89 25 ARG B N 1
ATOM 1399 C CA . ARG B 1 25 ? -5.145 10.271 27.233 1.00 14.43 25 ARG B CA 1
ATOM 1400 C C . ARG B 1 25 ? -4.140 9.433 27.994 1.00 13.74 25 ARG B C 1
ATOM 1401 O O . ARG B 1 25 ? -4.012 8.228 27.745 1.00 16.29 25 ARG B O 1
ATOM 1409 N N . PHE B 1 26 ? -3.431 10.057 28.928 1.00 14.81 26 PHE B N 1
ATOM 1410 C CA . PHE B 1 26 ? -2.491 9.316 29.761 1.00 13.63 26 PHE B CA 1
ATOM 1411 C C . PHE B 1 26 ? -2.199 10.109 31.023 1.00 14.85 26 PHE B C 1
ATOM 1412 O O . PHE B 1 26 ? -2.583 11.271 31.125 1.00 13.42 26 PHE B O 1
ATOM 1420 N N . GLU B 1 27 ? -1.549 9.468 31.991 1.00 14.99 27 GLU B N 1
ATOM 1421 C CA . GLU B 1 27 ? -1.184 10.156 33.221 1.00 16.14 27 GLU B CA 1
ATOM 1422 C C . GLU B 1 27 ? 0.203 9.705 33.648 1.00 17.51 27 GLU B C 1
ATOM 1423 O O . GLU B 1 27 ? 0.649 8.617 33.285 1.00 17.78 27 GLU B O 1
ATOM 1429 N N . GLY B 1 28 ? 0.885 10.545 34.410 1.00 17.35 28 GLY B N 1
ATOM 1430 C CA . GLY B 1 28 ? 2.212 10.203 34.869 1.00 18.64 28 GLY B CA 1
ATOM 1431 C C . GLY B 1 28 ? 2.612 11.169 35.960 1.00 19.53 28 GLY B C 1
ATOM 1432 O O . GLY B 1 28 ? 2.023 12.236 36.093 1.00 22.57 28 GLY B O 1
ATOM 1433 N N . LYS B 1 29 ? 3.607 10.802 36.751 1.00 17.30 29 LYS B N 1
ATOM 1434 C CA . LYS B 1 29 ? 4.032 11.696 37.801 1.00 18.52 29 LYS B CA 1
ATOM 1435 C C . LYS B 1 29 ? 5.013 12.708 37.239 1.00 14.50 29 LYS B C 1
ATOM 1436 O O . LYS B 1 29 ? 5.758 12.423 36.298 1.00 15.21 29 LYS B O 1
ATOM 1442 N N . VAL B 1 30 ? 5.004 13.911 37.799 1.00 14.94 30 VAL B N 1
ATOM 1443 C CA . VAL B 1 30 ? 5.926 14.952 37.349 1.00 13.53 30 VAL B CA 1
ATOM 1444 C C . VAL B 1 30 ? 7.226 14.667 38.067 1.00 13.90 30 VAL B C 1
ATOM 1445 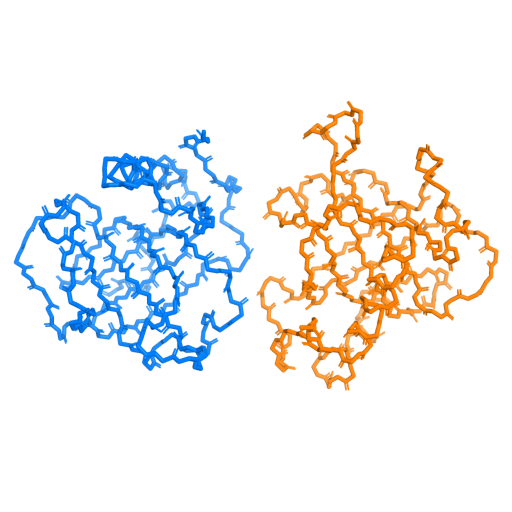O O . VAL B 1 30 ? 7.249 14.525 39.292 1.00 14.61 30 VAL B O 1
ATOM 1449 N N . VAL B 1 31 ? 8.300 14.554 37.297 1.00 14.93 31 VAL B N 1
ATOM 1450 C CA . VAL B 1 31 ? 9.620 14.263 37.846 1.00 15.48 31 VAL B CA 1
ATOM 1451 C C . VAL B 1 31 ? 10.667 15.222 37.317 1.00 15.78 31 VAL B C 1
ATOM 1452 O O . VAL B 1 31 ? 10.407 16.009 36.400 1.00 15.68 31 VAL B O 1
ATOM 1456 N N . HIS B 1 32 ? 11.853 15.186 37.911 1.00 17.93 32 HIS B N 1
ATOM 1457 C CA . HIS B 1 32 ? 12.911 16.060 37.439 1.00 19.42 32 HIS B CA 1
ATOM 1458 C C . HIS B 1 32 ? 13.447 15.545 36.111 1.00 20.37 32 HIS B C 1
ATOM 1459 O O . HIS B 1 32 ? 13.222 14.391 35.739 1.00 20.22 32 HIS B O 1
ATOM 1466 N N . GLY B 1 33 ? 14.124 16.424 35.386 1.00 21.72 33 GLY B N 1
ATOM 1467 C CA . GLY B 1 33 ? 14.700 16.046 34.106 1.00 23.50 33 GLY B CA 1
ATOM 1468 C C . GLY B 1 33 ? 16.200 15.924 34.288 1.00 24.50 33 GLY B C 1
ATOM 1469 O O . GLY B 1 33 ? 16.652 15.284 35.238 1.00 27.03 33 GLY B O 1
ATOM 1470 N N . PHE B 1 34 ? 16.973 16.534 33.392 1.00 24.08 34 PHE B N 1
ATOM 1471 C CA . PHE B 1 34 ? 18.427 16.504 33.497 1.00 26.09 34 PHE B CA 1
ATOM 1472 C C . PHE B 1 34 ? 19.037 17.905 33.581 1.00 25.69 34 PHE B C 1
ATOM 1473 O O . PHE B 1 34 ? 20.163 18.132 33.140 1.00 26.70 34 PHE B O 1
ATOM 1481 N N . GLY B 1 35 ? 18.284 18.845 34.147 1.00 24.91 35 GLY B N 1
ATOM 1482 C CA . GLY B 1 35 ? 18.776 20.208 34.286 1.00 25.23 35 GLY B CA 1
ATOM 1483 C C . GLY B 1 35 ? 18.715 21.043 33.021 1.00 27.44 35 GLY B C 1
ATOM 1484 O O . GLY B 1 35 ? 19.539 21.943 32.820 1.00 28.72 35 GLY B O 1
ATOM 1485 N N . ARG B 1 36 ? 17.734 20.758 32.171 1.00 27.97 36 ARG B N 1
ATOM 1486 C CA . ARG B 1 36 ? 17.560 21.484 30.909 1.00 28.14 36 ARG B CA 1
ATOM 1487 C C . ARG B 1 36 ? 17.565 22.991 31.146 1.00 26.91 36 ARG B C 1
ATOM 1488 O O . ARG B 1 36 ? 18.148 23.759 30.375 1.00 26.03 36 ARG B O 1
ATOM 1496 N N . GLY B 1 37 ? 16.904 23.402 32.220 1.00 24.14 37 GLY B N 1
ATOM 1497 C CA . GLY B 1 37 ? 16.820 24.810 32.540 1.00 23.73 37 GLY B CA 1
ATOM 1498 C C . GLY B 1 37 ? 15.693 25.470 31.770 1.00 23.42 37 GLY B C 1
ATOM 1499 O O . GLY B 1 37 ? 15.870 26.561 31.220 1.00 23.62 37 GLY B O 1
ATOM 1500 N N . SER B 1 38 ? 14.531 24.815 31.728 1.00 21.25 38 SER B N 1
ATOM 1501 C CA . SER B 1 38 ? 13.379 25.367 31.022 1.00 21.75 38 SER B CA 1
ATOM 1502 C C . SER B 1 38 ? 12.918 26.697 31.640 1.00 23.69 38 SER B C 1
ATOM 1503 O O . SER B 1 38 ? 12.531 27.623 30.918 1.00 22.23 38 SER B O 1
ATOM 1506 N N . LYS B 1 39 ? 12.963 26.811 32.965 1.00 23.88 39 LYS B N 1
ATOM 1507 C CA . LYS B 1 39 ? 12.549 28.059 33.612 1.00 26.51 39 LYS B CA 1
ATOM 1508 C C . LYS B 1 39 ? 13.381 29.246 33.144 1.00 27.80 39 LYS B C 1
ATOM 1509 O O . LYS B 1 39 ? 12.873 30.363 33.009 1.00 23.63 39 LYS B O 1
ATOM 1515 N N . GLU B 1 40 ? 14.666 29.006 32.912 1.00 28.57 40 GLU B N 1
ATOM 1516 C CA . GLU B 1 40 ? 15.563 30.062 32.455 1.00 32.60 40 GLU B CA 1
ATOM 1517 C C . GLU B 1 40 ? 15.100 30.626 31.116 1.00 34.42 40 GLU B C 1
ATOM 1518 O O . GLU B 1 40 ? 15.282 31.814 30.841 1.00 34.25 40 GLU B O 1
ATOM 1524 N N . LEU B 1 41 ? 14.498 29.773 30.290 1.00 34.97 41 LEU B N 1
ATOM 1525 C CA . LEU B 1 41 ? 13.990 30.191 28.985 1.00 34.75 41 LEU B CA 1
ATOM 1526 C C . LEU B 1 41 ? 12.639 30.870 29.149 1.00 34.99 41 LEU B C 1
ATOM 1527 O O . LEU B 1 41 ? 12.016 31.293 28.171 1.00 37.53 41 LEU B O 1
ATOM 1532 N N . GLY B 1 42 ? 12.184 30.964 30.393 1.00 32.30 42 GLY B N 1
ATOM 1533 C CA . GLY B 1 42 ? 10.910 31.593 30.669 1.00 30.36 42 GLY B CA 1
ATOM 1534 C C . GLY B 1 42 ? 9.727 30.692 30.376 1.00 28.11 42 GLY B C 1
ATOM 1535 O O . GLY B 1 42 ? 8.579 31.101 30.545 1.00 31.24 42 GLY B O 1
ATOM 1536 N N . ILE B 1 43 ? 10.003 29.459 29.946 1.00 26.46 43 ILE B N 1
ATOM 1537 C CA . ILE B 1 43 ? 8.954 28.498 29.625 1.00 22.36 43 ILE B CA 1
ATOM 1538 C C . ILE B 1 43 ? 9.228 27.162 30.341 1.00 21.00 43 ILE B C 1
ATOM 1539 O O . ILE B 1 43 ? 9.788 26.230 29.751 1.00 22.57 43 ILE B O 1
ATOM 1544 N N . PRO B 1 44 ? 8.823 27.054 31.620 1.00 18.94 44 PRO B N 1
ATOM 1545 C CA . PRO B 1 44 ? 9.037 25.828 32.399 1.00 17.52 44 PRO B CA 1
ATOM 1546 C C . PRO B 1 44 ? 8.343 24.612 31.820 1.00 17.75 44 PRO B C 1
ATOM 1547 O O . PRO B 1 44 ? 7.222 24.706 31.345 1.00 16.74 44 PRO B O 1
ATOM 1551 N N . THR B 1 45 ? 9.022 23.472 31.850 1.00 17.53 45 THR B N 1
ATOM 1552 C CA . THR B 1 45 ? 8.417 22.256 31.340 1.00 16.53 45 THR B CA 1
ATOM 1553 C C . THR B 1 45 ? 8.499 21.168 32.384 1.00 16.03 45 THR B C 1
ATOM 1554 O O . THR B 1 45 ? 9.505 21.038 33.093 1.00 15.95 45 THR B O 1
ATOM 1558 N N . ALA B 1 46 ? 7.421 20.407 32.488 1.00 13.59 46 ALA B N 1
ATOM 1559 C CA . ALA B 1 46 ? 7.338 19.318 33.443 1.00 13.35 46 ALA B CA 1
ATOM 1560 C C . ALA B 1 46 ? 7.635 17.991 32.739 1.00 14.47 46 ALA B C 1
ATOM 1561 O O . ALA B 1 46 ? 6.933 17.607 31.803 1.00 15.61 46 ALA B O 1
ATOM 1563 N N . ASN B 1 47 ? 8.681 17.308 33.194 1.00 15.59 47 ASN B N 1
ATOM 1564 C CA . ASN B 1 47 ? 9.073 16.011 32.635 1.00 14.72 47 ASN B CA 1
ATOM 1565 C C . ASN B 1 47 ? 8.115 14.978 33.196 1.00 15.87 47 ASN B C 1
ATOM 1566 O O . ASN B 1 47 ? 7.778 15.012 34.373 1.00 14.85 47 ASN B O 1
ATOM 1571 N N . ILE B 1 48 ? 7.669 14.057 32.351 1.00 15.33 48 ILE B N 1
ATOM 1572 C CA . ILE B 1 48 ? 6.736 13.041 32.791 1.00 16.68 48 ILE B CA 1
ATOM 1573 C C . ILE B 1 48 ? 7.470 11.738 33.079 1.00 13.89 48 ILE B C 1
ATOM 1574 O O . ILE B 1 48 ? 8.432 11.387 32.385 1.00 13.76 48 ILE B O 1
ATOM 1579 N N . SER B 1 49 ? 7.032 11.043 34.125 1.00 15.62 49 SER B N 1
ATOM 1580 C CA . SER B 1 49 ? 7.657 9.776 34.512 1.00 16.86 49 SER B CA 1
ATOM 1581 C C . SER B 1 49 ? 7.740 8.852 33.286 1.00 16.80 49 SER B C 1
ATOM 1582 O O . SER B 1 49 ? 6.776 8.717 32.537 1.00 15.92 49 SER B O 1
ATOM 1585 N N . GLU B 1 50 ? 8.892 8.222 33.083 1.00 17.59 50 GLU B N 1
ATOM 1586 C CA . GLU B 1 50 ? 9.084 7.366 31.904 1.00 18.38 50 GLU B CA 1
ATOM 1587 C C . GLU B 1 50 ? 8.082 6.242 31.697 1.00 19.05 50 GLU B C 1
ATOM 1588 O O . GLU B 1 50 ? 7.720 5.945 30.559 1.00 16.20 50 GLU B O 1
ATOM 1594 N N . ASP B 1 51 ? 7.648 5.608 32.783 1.00 20.20 51 ASP B N 1
ATOM 1595 C CA . ASP B 1 51 ? 6.703 4.498 32.694 1.00 20.78 51 ASP B CA 1
ATOM 1596 C C . ASP B 1 51 ? 5.355 4.852 32.052 1.00 20.32 51 ASP B C 1
ATOM 1597 O O . ASP B 1 51 ? 4.604 3.977 31.638 1.00 21.64 51 ASP B O 1
ATOM 1602 N N . ALA B 1 52 ? 5.045 6.137 31.957 1.00 16.48 52 ALA B N 1
ATOM 1603 C CA . ALA B 1 52 ? 3.783 6.547 31.375 1.00 16.16 52 ALA B CA 1
ATOM 1604 C C . ALA B 1 52 ? 3.805 6.659 29.857 1.00 17.13 52 ALA B C 1
ATOM 1605 O O . ALA B 1 52 ? 2.754 6.620 29.216 1.00 21.02 52 ALA B O 1
ATOM 1607 N N . ILE B 1 53 ? 4.993 6.770 29.271 1.00 15.49 53 ILE B N 1
ATOM 1608 C CA . ILE B 1 53 ? 5.075 6.992 27.836 1.00 16.20 53 ILE B CA 1
ATOM 1609 C C . ILE B 1 53 ? 5.917 6.071 26.958 1.00 16.43 53 ILE B C 1
ATOM 1610 O O . ILE B 1 53 ? 5.847 6.188 25.741 1.00 16.69 53 ILE B O 1
ATOM 1615 N N . GLN B 1 54 ? 6.703 5.163 27.542 1.00 17.28 54 GLN B N 1
ATOM 1616 C CA . GLN B 1 54 ? 7.558 4.312 26.711 1.00 19.76 54 GLN B CA 1
ATOM 1617 C C . GLN B 1 54 ? 6.819 3.531 25.642 1.00 21.09 54 GLN B C 1
ATOM 1618 O O . GLN B 1 54 ? 7.281 3.433 24.513 1.00 20.85 54 GLN B O 1
ATOM 1624 N N . GLU B 1 55 ? 5.683 2.949 25.998 1.00 21.57 55 GLU B N 1
ATOM 1625 C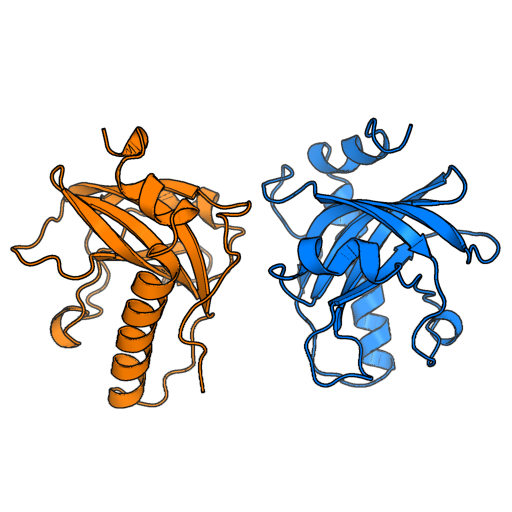 CA . GLU B 1 55 ? 4.954 2.201 25.004 1.00 23.47 55 GLU B CA 1
ATOM 1626 C C . GLU B 1 55 ? 3.891 3.060 24.338 1.00 21.19 55 GLU B C 1
ATOM 1627 O O . GLU B 1 55 ? 3.745 3.037 23.123 1.00 19.05 55 GLU B O 1
ATOM 1633 N N . LEU B 1 56 ? 3.175 3.848 25.130 1.00 17.95 56 LEU B N 1
ATOM 1634 C CA . LEU B 1 56 ? 2.131 4.689 24.569 1.00 19.57 56 LEU B CA 1
ATOM 1635 C C . LEU B 1 56 ? 2.607 5.571 23.412 1.00 19.77 56 LEU B C 1
ATOM 1636 O O . LEU B 1 56 ? 1.929 5.681 22.395 1.00 19.90 56 LEU B O 1
ATOM 1641 N N . LEU B 1 57 ? 3.771 6.196 23.557 1.00 17.58 57 LEU B N 1
ATOM 1642 C CA . LEU B 1 57 ? 4.263 7.082 22.509 1.00 16.59 57 LEU B CA 1
ATOM 1643 C C . LEU B 1 57 ? 5.360 6.491 21.637 1.00 16.94 57 LEU B C 1
ATOM 1644 O O . LEU B 1 57 ? 5.913 7.183 20.787 1.00 19.43 57 LEU B O 1
ATOM 1649 N N . ARG B 1 58 ? 5.662 5.205 21.827 1.00 17.93 58 ARG B N 1
ATOM 1650 C CA . ARG B 1 58 ? 6.727 4.568 21.060 1.00 19.42 58 ARG B CA 1
ATOM 1651 C C . ARG B 1 58 ? 6.612 4.770 19.547 1.00 17.40 58 ARG B C 1
ATOM 1652 O O . ARG B 1 58 ? 7.617 4.988 18.865 1.00 20.00 58 ARG B O 1
ATOM 1660 N N . TYR B 1 59 ? 5.395 4.708 19.018 1.00 18.67 59 TYR B N 1
ATOM 1661 C CA . TYR B 1 59 ? 5.214 4.883 17.591 1.00 20.72 59 TYR B CA 1
ATOM 1662 C C . TYR B 1 59 ? 4.540 6.186 17.203 1.00 22.90 59 TYR B C 1
ATOM 1663 O O . TYR B 1 59 ? 3.846 6.266 16.187 1.00 26.40 59 TYR B O 1
ATOM 1672 N N . ARG B 1 60 ? 4.714 7.208 18.033 1.00 20.94 60 ARG B N 1
ATOM 1673 C CA . ARG B 1 60 ? 4.173 8.525 17.734 1.00 19.26 60 ARG B CA 1
ATOM 1674 C C . ARG B 1 60 ? 5.397 9.356 17.365 1.00 20.42 60 ARG B C 1
ATOM 1675 O O . ARG B 1 60 ? 6.476 9.154 17.917 1.00 20.10 60 ARG B O 1
ATOM 1683 N N . ASP B 1 61 ? 5.247 10.293 16.440 1.00 20.05 61 ASP B N 1
ATOM 1684 C CA . ASP B 1 61 ? 6.389 11.098 16.040 1.00 21.14 61 ASP B CA 1
ATOM 1685 C C . ASP B 1 61 ? 6.934 12.012 17.130 1.00 17.40 61 ASP B C 1
ATOM 1686 O O . ASP B 1 61 ? 6.186 12.504 17.981 1.00 18.47 61 ASP B O 1
ATOM 1691 N N . SER B 1 62 ? 8.243 12.233 17.120 1.00 16.92 62 SER B N 1
ATOM 1692 C CA . SER B 1 62 ? 8.834 13.158 18.081 1.00 15.59 62 SER B CA 1
ATOM 1693 C C . SER B 1 62 ? 8.396 14.536 17.617 1.00 15.90 62 SER B C 1
ATOM 1694 O O . SER B 1 62 ? 8.054 14.732 16.448 1.00 16.60 62 SER B O 1
ATOM 1697 N N . GLY B 1 63 ? 8.404 15.504 18.522 1.00 15.16 63 GLY B N 1
ATOM 1698 C CA . GLY B 1 63 ? 8.001 16.842 18.127 1.00 12.92 63 GLY B CA 1
ATOM 1699 C C . GLY B 1 63 ? 7.138 17.513 19.168 1.00 15.49 63 GLY B C 1
ATOM 1700 O O . GLY B 1 63 ? 7.090 17.080 20.317 1.00 15.16 63 GLY B O 1
ATOM 1701 N N . VAL B 1 64 ? 6.453 18.574 18.755 1.00 13.81 64 VAL B N 1
ATOM 1702 C CA . VAL B 1 64 ? 5.597 19.322 19.661 1.00 13.87 64 VAL B CA 1
ATOM 1703 C C . VAL B 1 64 ? 4.122 19.065 19.395 1.00 13.94 64 VAL B C 1
ATOM 1704 O O . VAL B 1 64 ? 3.643 19.173 18.265 1.00 15.40 64 VAL B O 1
ATOM 1708 N N . TYR B 1 65 ? 3.412 18.736 20.465 1.00 11.85 65 TYR B N 1
ATOM 1709 C CA . TYR B 1 65 ? 1.986 18.464 20.423 1.00 12.40 65 TYR B CA 1
ATOM 1710 C C . TYR B 1 65 ? 1.254 19.492 21.273 1.00 13.28 65 TYR B C 1
ATOM 1711 O O . TYR B 1 65 ? 1.880 20.283 21.983 1.00 14.41 65 TYR B O 1
ATOM 1720 N N . PHE B 1 66 ? -0.079 19.476 21.202 1.00 12.64 66 PHE B N 1
ATOM 1721 C CA . PHE B 1 66 ? -0.890 20.387 22.016 1.00 13.93 66 PHE B CA 1
ATOM 1722 C C . PHE B 1 66 ? -2.114 19.655 22.549 1.00 13.04 66 PHE B C 1
ATOM 1723 O O . PHE B 1 66 ? -2.537 18.631 22.011 1.00 13.20 66 PHE B O 1
ATOM 1731 N N . GLY B 1 67 ? -2.664 20.165 23.640 1.00 11.31 67 GLY B N 1
ATOM 1732 C CA . GLY B 1 67 ? -3.816 19.534 24.258 1.00 10.61 67 GLY B CA 1
ATOM 1733 C C . GLY B 1 67 ? -4.097 20.185 25.600 1.00 10.39 67 GLY B C 1
ATOM 1734 O O . GLY B 1 67 ? -3.782 21.368 25.778 1.00 12.36 67 GLY B O 1
ATOM 1735 N N . TYR B 1 68 ? -4.685 19.434 26.529 1.00 11.34 68 TYR B N 1
ATOM 1736 C CA . TYR B 1 68 ? -4.979 19.940 27.873 1.00 12.10 68 TYR B CA 1
ATOM 1737 C C . TYR B 1 68 ? -4.270 19.042 28.879 1.00 12.39 68 TYR B C 1
ATOM 1738 O O . TYR B 1 68 ? -4.007 17.871 28.592 1.00 13.04 68 TYR B O 1
ATOM 1747 N N . ALA B 1 69 ? -3.914 19.601 30.032 1.00 13.75 69 ALA B N 1
ATOM 1748 C CA . ALA B 1 69 ? -3.283 18.813 31.086 1.00 13.15 69 ALA B CA 1
ATOM 1749 C C . ALA B 1 69 ? -3.804 19.318 32.419 1.00 12.58 69 ALA B C 1
ATOM 1750 O O . ALA B 1 69 ? -4.107 20.501 32.578 1.00 14.32 69 ALA B O 1
ATOM 1752 N N . MET B 1 70 ? -3.903 18.407 33.372 1.00 12.72 70 MET B N 1
ATOM 1753 C CA . MET B 1 70 ? -4.390 18.751 34.687 1.00 12.77 70 MET B CA 1
ATOM 1754 C C . MET B 1 70 ? -3.350 18.467 35.763 1.00 14.84 70 MET B C 1
ATOM 1755 O O . MET B 1 70 ? -2.709 17.419 35.776 1.00 14.38 70 MET B O 1
ATOM 1760 N N . VAL B 1 71 ? -3.225 19.419 36.678 1.00 13.93 71 VAL B N 1
ATOM 1761 C CA . VAL B 1 71 ? -2.317 19.312 37.800 1.00 17.50 71 VAL B CA 1
ATOM 1762 C C . VAL B 1 71 ? -3.046 19.972 38.977 1.00 18.50 71 VAL B C 1
ATOM 1763 O O . VAL B 1 71 ? -3.625 21.049 38.822 1.00 18.47 71 VAL B O 1
ATOM 1767 N N . GLN B 1 72 ? -3.036 19.322 40.137 1.00 18.89 72 GLN B N 1
ATOM 1768 C CA . GLN B 1 72 ? -3.704 19.861 41.322 1.00 21.20 72 GLN B CA 1
ATOM 1769 C C . GLN B 1 72 ? -5.153 20.275 41.062 1.00 22.90 72 GLN B C 1
ATOM 1770 O O . GLN B 1 72 ? -5.602 21.345 41.476 1.00 22.37 72 GLN B O 1
ATOM 1776 N N . LYS B 1 73 ? -5.870 19.407 40.356 1.00 22.46 73 LYS B N 1
ATOM 1777 C CA . LYS B 1 73 ? -7.276 19.612 40.041 1.00 23.59 73 LYS B CA 1
ATOM 1778 C C . LYS B 1 73 ? -7.585 20.837 39.186 1.00 21.63 73 LYS B C 1
ATOM 1779 O O . LYS B 1 73 ? -8.716 21.311 39.165 1.00 24.73 73 LYS B O 1
ATOM 1785 N N . ARG B 1 74 ? -6.590 21.345 38.469 1.00 19.43 74 ARG B N 1
ATOM 1786 C CA . ARG B 1 74 ? -6.803 22.500 37.606 1.00 19.75 74 ARG B CA 1
ATOM 1787 C C . ARG B 1 74 ? -6.359 22.127 36.198 1.00 17.31 74 ARG B C 1
ATOM 1788 O O . ARG B 1 74 ? -5.283 21.544 36.012 1.00 15.76 74 ARG B O 1
ATOM 1796 N N . VAL B 1 75 ? -7.198 22.451 35.219 1.00 16.28 75 VAL B N 1
ATOM 1797 C CA . VAL B 1 75 ? -6.918 22.127 33.820 1.00 15.16 75 VAL B CA 1
ATOM 1798 C C . VAL B 1 75 ? -6.385 23.323 33.055 1.00 14.44 75 VAL B C 1
ATOM 1799 O O . VAL B 1 75 ? -6.898 24.432 33.185 1.00 16.68 75 VAL B O 1
ATOM 1803 N N . PHE B 1 76 ? -5.360 23.087 32.247 1.00 12.68 76 PHE B N 1
ATOM 1804 C CA . PHE B 1 76 ? -4.767 24.156 31.469 1.00 14.02 76 PHE B CA 1
ATOM 1805 C C . PHE B 1 76 ? -4.470 23.712 30.064 1.00 14.41 76 PHE B C 1
ATOM 1806 O O . PHE B 1 76 ? -4.273 22.523 29.803 1.00 13.96 76 PHE B O 1
ATOM 1814 N N . PRO B 1 77 ? -4.464 24.660 29.119 1.00 14.08 77 PRO B N 1
ATOM 1815 C CA . PRO B 1 77 ? -4.131 24.247 27.756 1.00 14.71 77 PRO B CA 1
ATOM 1816 C C . PRO B 1 77 ? -2.624 23.959 27.873 1.00 14.73 77 PRO B C 1
ATOM 1817 O O . PRO B 1 77 ? -1.950 24.501 28.760 1.00 14.50 77 PRO B O 1
ATOM 1821 N N . MET B 1 78 ? -2.074 23.114 27.008 1.00 12.12 78 MET B N 1
ATOM 1822 C CA . MET B 1 78 ? -0.654 22.791 27.127 1.00 13.66 78 MET B CA 1
ATOM 1823 C C . MET B 1 78 ? 0.010 22.480 25.801 1.00 14.53 78 MET B C 1
ATOM 1824 O O . MET B 1 78 ? -0.669 22.227 24.797 1.00 14.10 78 MET B O 1
ATOM 1829 N N . VAL B 1 79 ? 1.340 22.567 25.788 1.00 12.53 79 VAL B N 1
ATOM 1830 C CA . VAL B 1 79 ? 2.124 22.128 24.634 1.00 13.47 79 VAL B CA 1
ATOM 1831 C C . VAL B 1 79 ? 3.046 21.103 25.269 1.00 14.09 79 VAL B C 1
ATOM 1832 O O . VAL B 1 79 ? 3.419 21.200 26.451 1.00 14.35 79 VAL B O 1
ATOM 1836 N N . MET B 1 80 ? 3.355 20.075 24.497 1.00 14.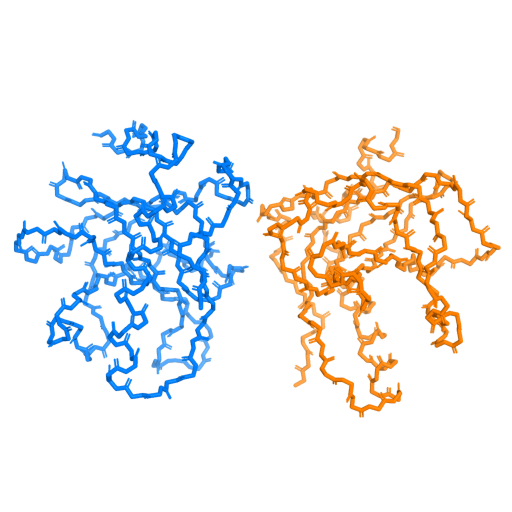16 80 MET B N 1
ATOM 1837 C CA . MET B 1 80 ? 4.205 18.991 24.965 1.00 14.06 80 MET B CA 1
ATOM 1838 C C . MET B 1 80 ? 5.245 18.617 23.926 1.00 14.24 80 MET B C 1
ATOM 1839 O O . MET B 1 80 ? 4.924 18.490 22.744 1.00 14.37 80 MET B O 1
ATOM 1844 N N . SER B 1 81 ? 6.484 18.429 24.366 1.00 12.95 81 SER B N 1
ATOM 1845 C CA . SER B 1 81 ? 7.551 18.042 23.461 1.00 12.84 81 SER B CA 1
ATOM 1846 C C . SER B 1 81 ? 7.824 16.581 23.730 1.00 13.79 81 SER B C 1
ATOM 1847 O O . SER B 1 81 ? 8.002 16.183 24.884 1.00 15.25 81 SER B O 1
ATOM 1850 N N . VAL B 1 82 ? 7.850 15.788 22.668 1.00 12.84 82 VAL B N 1
ATOM 1851 C CA . VAL B 1 82 ? 8.122 14.362 22.783 1.00 13.33 82 VAL B CA 1
ATOM 1852 C C . VAL B 1 82 ? 9.446 14.133 22.076 1.00 15.08 82 VAL B C 1
ATOM 1853 O O . VAL B 1 82 ? 9.638 14.557 20.929 1.00 15.23 82 VAL B O 1
ATOM 1857 N N . GLY B 1 83 ? 10.364 13.463 22.760 1.00 14.59 83 GLY B N 1
ATOM 1858 C CA . GLY B 1 83 ? 11.669 13.211 22.177 1.00 16.36 83 GLY B CA 1
ATOM 1859 C C . GLY B 1 83 ? 12.340 12.004 22.795 1.00 18.21 83 GLY B C 1
ATOM 1860 O O . GLY B 1 83 ? 11.677 11.109 23.318 1.00 17.93 83 GLY B O 1
ATOM 1861 N N . TRP B 1 84 ? 13.667 11.978 22.721 1.00 19.90 84 TRP B N 1
ATOM 1862 C CA . TRP B 1 84 ? 14.423 10.869 23.294 1.00 21.93 84 TRP B CA 1
ATOM 1863 C C . TRP B 1 84 ? 15.485 11.416 24.236 1.00 24.08 84 TRP B C 1
ATOM 1864 O O . TRP B 1 84 ? 16.063 12.486 23.993 1.00 25.15 84 TRP B O 1
ATOM 1875 N N . ASN B 1 85 ? 15.747 10.688 25.314 1.00 25.30 85 ASN B N 1
ATOM 1876 C CA . ASN B 1 85 ? 16.757 11.111 26.278 1.00 28.17 85 ASN B CA 1
ATOM 1877 C C . ASN B 1 85 ? 18.107 11.219 25.557 1.00 29.90 85 ASN B C 1
ATOM 1878 O O . ASN B 1 85 ? 18.549 10.275 24.917 1.00 30.54 85 ASN B O 1
ATOM 1883 N N . PRO B 1 86 ? 18.763 12.390 25.646 1.00 31.63 86 PRO B N 1
ATOM 1884 C CA . PRO B 1 86 ? 20.060 12.666 25.012 1.00 33.06 86 PRO B CA 1
ATOM 1885 C C . PRO B 1 86 ? 21.173 11.685 25.377 1.00 33.90 86 PRO B C 1
ATOM 1886 O O . PRO B 1 86 ? 22.174 11.569 24.662 1.00 33.83 86 PRO B O 1
ATOM 1890 N N . TYR B 1 87 ? 20.983 10.963 26.476 1.00 32.41 87 TYR B N 1
ATOM 1891 C CA . TYR B 1 87 ? 21.982 10.019 26.955 1.00 32.56 87 TYR B CA 1
ATOM 1892 C C . TYR B 1 87 ? 21.614 8.561 26.711 1.00 32.05 87 TYR B C 1
ATOM 1893 O O . TYR B 1 87 ? 22.440 7.783 26.231 1.00 34.29 87 TYR B O 1
ATOM 1902 N N . TYR B 1 88 ? 20.385 8.181 27.032 1.00 30.35 88 TYR B N 1
ATOM 1903 C CA . TYR B 1 88 ? 19.961 6.807 26.816 1.00 29.80 88 TYR B CA 1
ATOM 1904 C C . TYR B 1 88 ? 19.403 6.636 25.406 1.00 29.99 88 TYR B C 1
ATOM 1905 O O . TYR B 1 88 ? 19.063 5.529 24.982 1.00 30.84 88 TYR B O 1
ATOM 1914 N N . LYS B 1 89 ? 19.336 7.750 24.686 0.00 28.77 89 LYS B N 1
ATOM 1915 C CA . LYS B 1 89 ? 18.860 7.788 23.309 0.00 27.91 89 LYS B CA 1
ATOM 1916 C C . LYS B 1 89 ? 17.541 7.052 23.072 0.00 28.53 89 LYS B C 1
ATOM 1917 O O . LYS B 1 89 ? 16.530 7.344 23.713 0.00 28.22 89 LYS B O 1
ATOM 1923 N N . ASN B 1 90 ? 17.563 6.096 22.148 1.00 30.06 90 ASN B N 1
ATOM 1924 C CA . ASN B 1 90 ? 16.378 5.324 21.787 1.00 31.02 90 ASN B CA 1
ATOM 1925 C C . ASN B 1 90 ? 15.831 4.414 22.878 1.00 31.63 90 ASN B C 1
ATOM 1926 O O . ASN B 1 90 ? 14.752 3.838 22.724 1.00 36.74 90 ASN B O 1
ATOM 1931 N N . LYS B 1 91 ? 16.558 4.279 23.981 1.00 30.34 91 LYS B N 1
ATOM 1932 C CA . LYS B 1 91 ? 16.112 3.412 25.062 1.00 29.45 91 LYS B CA 1
ATOM 1933 C C . LYS B 1 91 ? 15.249 4.161 26.081 1.00 28.54 91 LYS B C 1
ATOM 1934 O O . LYS B 1 91 ? 14.814 3.591 27.082 1.00 29.47 91 LYS B O 1
ATOM 1940 N N . LEU B 1 92 ? 14.992 5.440 25.829 1.00 26.14 92 LEU B N 1
ATOM 1941 C CA . LEU B 1 92 ? 14.169 6.207 26.745 1.00 22.86 92 LEU B CA 1
ATOM 1942 C C . LEU B 1 92 ? 13.439 7.381 26.085 1.00 21.38 92 LEU B C 1
ATOM 1943 O O . LEU B 1 92 ? 14.053 8.397 25.748 1.00 21.41 92 LEU B O 1
ATOM 1948 N N . ARG B 1 93 ? 12.131 7.220 25.900 1.00 18.62 93 ARG B N 1
ATOM 1949 C CA . ARG B 1 93 ? 11.293 8.277 25.329 1.00 18.24 93 ARG B CA 1
ATOM 1950 C C . ARG B 1 93 ? 11.157 9.352 26.399 1.00 17.36 93 ARG B C 1
ATOM 1951 O O . ARG B 1 93 ? 11.175 9.057 27.600 1.00 17.50 93 ARG B O 1
ATOM 1959 N N . SER B 1 94 ? 11.006 10.600 25.977 1.00 17.68 94 SER B N 1
ATOM 1960 C CA . SER B 1 94 ? 10.830 11.680 26.937 1.00 17.63 94 SER B CA 1
ATOM 1961 C C . SER B 1 94 ? 9.639 12.511 26.513 1.00 16.03 94 SER B C 1
ATOM 1962 O O . SER B 1 94 ? 9.311 12.603 25.331 1.00 15.87 94 SER B O 1
ATOM 1965 N N . ALA B 1 95 ? 8.975 13.113 27.490 1.00 13.41 95 ALA B N 1
ATOM 1966 C CA . ALA B 1 95 ? 7.840 13.990 27.217 1.00 13.49 95 ALA B CA 1
ATOM 1967 C C . ALA B 1 95 ? 7.893 15.083 28.268 1.00 13.63 95 ALA B C 1
ATOM 1968 O O . ALA B 1 95 ? 7.979 14.792 29.461 1.00 16.39 95 ALA B O 1
ATOM 1970 N N . GLU B 1 96 ? 7.846 16.331 27.808 1.00 14.24 96 GLU B N 1
ATOM 1971 C CA . GLU B 1 96 ? 7.909 17.515 28.674 1.00 16.31 96 GLU B CA 1
ATOM 1972 C C . GLU B 1 96 ? 6.672 18.352 28.381 1.00 15.47 96 GLU B C 1
ATOM 1973 O O . GLU B 1 96 ? 6.425 18.706 27.235 1.00 15.88 96 GLU B O 1
ATOM 1979 N N . VAL B 1 97 ? 5.921 18.696 29.421 1.00 12.32 97 VAL B N 1
ATOM 1980 C CA . VAL B 1 97 ? 4.694 19.476 29.272 1.00 13.69 97 VAL B CA 1
ATOM 1981 C C . VAL B 1 97 ? 4.773 20.879 29.846 1.00 13.80 97 VAL B C 1
ATOM 1982 O O . VAL B 1 97 ? 5.202 21.061 30.982 1.00 13.62 97 VAL B O 1
ATOM 1986 N N . HIS B 1 98 ? 4.382 21.872 29.054 1.00 13.06 98 HIS B N 1
ATOM 1987 C CA . HIS B 1 98 ? 4.320 23.252 29.566 1.00 12.70 98 HIS B CA 1
ATOM 1988 C C . HIS B 1 98 ? 2.839 23.590 29.744 1.00 14.15 98 HIS B C 1
ATOM 1989 O O . HIS B 1 98 ? 2.063 23.544 28.786 1.00 13.64 98 HIS B O 1
ATOM 1996 N N . LEU B 1 99 ? 2.447 23.947 30.963 1.00 11.55 99 LEU B N 1
ATOM 1997 C CA . LEU B 1 99 ? 1.064 24.320 31.232 1.00 11.80 99 LEU B CA 1
ATOM 1998 C C . LEU B 1 99 ? 0.956 25.809 30.908 1.00 14.92 99 LEU B C 1
ATOM 1999 O O . LEU B 1 99 ? 1.566 26.645 31.576 1.00 15.82 99 LEU B O 1
ATOM 2004 N N . ILE B 1 100 ? 0.185 26.129 29.873 1.00 13.80 100 ILE B N 1
ATOM 2005 C CA . ILE B 1 100 ? 0.042 27.511 29.415 1.00 14.19 100 ILE B CA 1
ATOM 2006 C C . ILE B 1 100 ? -0.704 28.426 30.378 1.00 15.31 100 ILE B C 1
ATOM 2007 O O . ILE B 1 100 ? -1.805 28.116 30.823 1.00 16.38 100 ILE B O 1
ATOM 2012 N N . GLU B 1 101 ? -0.061 29.552 30.695 1.00 19.01 101 GLU B N 1
ATOM 2013 C CA . GLU B 1 101 ? -0.594 30.572 31.587 1.00 21.99 101 GLU B CA 1
ATOM 2014 C C . GLU B 1 101 ? -0.779 30.093 33.021 1.00 21.23 101 GLU B C 1
ATOM 2015 O O . GLU B 1 101 ? -1.525 30.695 33.788 1.00 26.00 101 GLU B O 1
ATOM 2021 N N . ARG B 1 102 ? -0.105 29.008 33.383 1.00 19.05 102 ARG B N 1
ATOM 2022 C CA . ARG B 1 102 ? -0.188 28.488 34.734 1.00 20.48 102 ARG B CA 1
ATOM 2023 C C . ARG B 1 102 ? 0.925 29.143 35.554 1.00 20.64 102 ARG B C 1
ATOM 2024 O O . ARG B 1 102 ? 2.088 29.073 35.172 1.00 23.21 102 ARG B O 1
ATOM 2032 N N . GLN B 1 103 ? 0.560 29.805 36.649 1.00 20.24 103 GLN B N 1
ATOM 2033 C CA . GLN B 1 103 ? 1.548 30.442 37.513 1.00 22.96 103 GLN B CA 1
ATOM 2034 C C . GLN B 1 103 ? 1.520 29.793 38.889 1.00 19.86 103 GLN B C 1
ATOM 2035 O O . GLN B 1 103 ? 0.461 29.437 39.397 1.00 23.85 103 GLN B O 1
ATOM 2041 N N . GLY B 1 104 ? 2.691 29.647 39.489 1.00 20.98 104 GLY B N 1
ATOM 2042 C CA . GLY B 1 104 ? 2.752 29.036 40.798 1.00 19.79 104 GLY B CA 1
ATOM 2043 C C . GLY B 1 104 ? 4.036 28.287 41.071 1.00 16.82 104 GLY B C 1
ATOM 2044 O O . GLY B 1 104 ? 4.953 28.218 40.238 1.00 17.73 104 GLY B O 1
ATOM 2045 N N . GLU B 1 105 ? 4.106 27.707 42.263 1.00 16.81 105 GLU B N 1
ATOM 2046 C CA . GLU B 1 105 ? 5.294 26.962 42.674 1.00 16.11 105 GLU B CA 1
ATOM 2047 C C . GLU B 1 105 ? 5.386 25.644 41.931 1.00 16.70 105 GLU B C 1
ATOM 2048 O O . GLU B 1 105 ? 4.436 25.232 41.263 1.00 16.31 105 GLU B O 1
ATOM 2054 N N . ASP B 1 106 ? 6.536 24.996 42.048 1.00 15.57 106 ASP B N 1
ATOM 2055 C CA . ASP B 1 106 ? 6.746 23.702 41.383 1.00 15.87 106 ASP B CA 1
ATOM 2056 C C . ASP B 1 106 ? 5.754 22.665 41.898 1.00 16.34 106 ASP B C 1
ATOM 2057 O O . ASP B 1 106 ? 5.229 22.776 43.008 1.00 15.79 106 ASP B O 1
ATOM 2062 N N . PHE B 1 107 ? 5.515 21.637 41.085 1.00 14.94 107 PHE B N 1
ATOM 2063 C CA . PHE B 1 107 ? 4.582 20.585 41.447 1.00 14.50 107 PHE B CA 1
ATOM 2064 C C . PHE B 1 107 ? 5.141 19.191 41.212 1.00 14.61 107 PHE B C 1
ATOM 2065 O O . PHE B 1 107 ? 4.458 18.306 40.684 1.00 14.98 107 PHE B O 1
ATOM 2073 N N . TYR B 1 108 ? 6.397 18.994 41.613 1.00 14.42 108 TYR B N 1
ATOM 2074 C CA . TYR B 1 108 ? 7.013 17.683 41.465 1.00 14.07 108 TYR B CA 1
ATOM 2075 C C . TYR B 1 108 ? 6.224 16.675 42.282 1.00 16.87 108 TYR B C 1
ATOM 2076 O O . TYR B 1 108 ? 5.600 17.013 43.299 1.00 16.44 108 TYR B O 1
ATOM 2085 N N . GLU B 1 109 ? 6.264 15.431 41.816 1.00 17.10 109 GLU B N 1
ATOM 2086 C CA . GLU B 1 109 ? 5.589 14.296 42.442 1.00 17.79 109 GLU B CA 1
ATOM 2087 C C . GLU B 1 109 ? 4.081 14.250 42.237 1.00 18.64 109 GLU B C 1
ATOM 2088 O O . GLU B 1 109 ? 3.439 13.249 42.557 1.00 20.15 109 GLU B O 1
ATOM 2094 N N . GLU B 1 110 ? 3.512 15.316 41.686 1.00 14.88 110 GLU B N 1
ATOM 2095 C CA . GLU B 1 110 ? 2.080 15.356 41.433 1.00 15.88 110 GLU B CA 1
ATOM 2096 C C . GLU B 1 110 ? 1.759 14.515 40.210 1.00 16.75 110 GLU B C 1
ATOM 2097 O O . GLU B 1 110 ? 2.578 14.379 39.300 1.00 17.31 110 GLU B O 1
ATOM 2103 N N . ILE B 1 111 ? 0.567 13.947 40.186 1.00 16.85 111 ILE B N 1
ATOM 2104 C CA . ILE B 1 111 ? 0.183 13.173 39.031 1.00 18.51 111 ILE B CA 1
ATOM 2105 C C . ILE B 1 111 ? -0.408 14.172 38.041 1.00 18.22 111 ILE B C 1
ATOM 2106 O O . ILE B 1 111 ? -1.195 15.045 38.422 1.00 19.17 111 ILE B O 1
ATOM 2111 N N . MET B 1 112 ? 0.028 14.096 36.786 1.00 16.70 112 MET B N 1
ATOM 2112 C CA . MET B 1 112 ? -0.501 14.986 35.759 1.00 15.33 112 MET B CA 1
ATOM 2113 C C . MET B 1 112 ? -1.279 14.166 34.765 1.00 16.07 112 MET B C 1
ATOM 2114 O O . MET B 1 112 ? -0.779 13.162 34.250 1.00 17.42 112 MET B O 1
ATOM 2119 N N . ARG B 1 113 ? -2.513 14.573 34.507 1.00 12.10 113 ARG B N 1
ATOM 2120 C CA . ARG B 1 113 ? -3.319 13.875 33.514 1.00 12.48 113 ARG B CA 1
ATOM 2121 C C . ARG B 1 113 ? -3.224 14.696 32.258 1.00 13.62 113 ARG B C 1
ATOM 2122 O O . ARG B 1 113 ? -3.352 15.926 32.293 1.00 14.89 113 ARG B O 1
ATOM 2130 N N . VAL B 1 114 ? -2.991 14.015 31.143 1.00 12.05 114 VAL B N 1
ATOM 2131 C CA . VAL B 1 114 ? -2.833 14.713 29.867 1.00 12.31 114 VAL B CA 1
ATOM 2132 C C . VAL B 1 114 ? -3.784 14.213 28.797 1.00 13.30 114 VAL B C 1
ATOM 2133 O O . VAL B 1 114 ? -4.055 13.017 28.710 1.00 15.87 114 VAL B O 1
ATOM 2137 N N . ILE B 1 115 ? -4.284 15.137 27.980 1.00 13.60 115 ILE B N 1
ATOM 2138 C CA . ILE B 1 115 ? -5.111 14.765 26.840 1.00 13.65 115 ILE B CA 1
ATOM 2139 C C . ILE B 1 115 ? -4.513 15.479 25.631 1.00 11.90 115 ILE B C 1
ATOM 2140 O O . ILE B 1 115 ? -4.635 16.699 25.483 1.00 13.42 115 ILE B O 1
ATOM 2145 N N . VAL B 1 116 ? -3.857 14.705 24.779 1.00 12.22 116 VAL B N 1
ATOM 2146 C CA . VAL B 1 116 ? -3.233 15.226 23.566 1.00 12.11 116 VAL B CA 1
ATOM 2147 C C . VAL B 1 116 ? -4.311 15.290 22.495 1.00 14.07 116 VAL B C 1
ATOM 2148 O O . VAL B 1 116 ? -5.005 14.299 22.233 1.00 13.61 116 VAL B O 1
ATOM 2152 N N . LEU B 1 117 ? -4.435 16.458 21.875 1.00 12.73 117 LEU B N 1
ATOM 2153 C CA . LEU B 1 117 ? -5.455 16.697 20.855 1.00 14.22 117 LEU B CA 1
ATOM 2154 C C . LEU B 1 117 ? -4.948 16.909 19.426 1.00 13.93 117 LEU B C 1
ATOM 2155 O O . LEU B 1 117 ? -5.735 16.872 18.471 1.00 14.93 117 LEU B O 1
ATOM 2160 N N . GLY B 1 118 ? -3.651 17.155 19.279 1.00 11.84 118 GLY B N 1
ATOM 2161 C CA . GLY B 1 118 ? -3.072 17.362 17.959 1.00 13.88 118 GLY B CA 1
ATOM 2162 C C . GLY B 1 118 ? -1.561 17.570 17.955 1.00 14.85 118 GLY B C 1
ATOM 2163 O O . GLY B 1 118 ? -0.931 17.692 19.007 1.00 14.52 118 GLY B O 1
ATOM 2164 N N . TYR B 1 119 ? -0.993 17.611 16.757 1.00 14.32 119 TYR B N 1
ATOM 2165 C CA . TYR B 1 119 ? 0.438 17.787 16.539 1.00 13.80 119 TYR B CA 1
ATOM 2166 C C . TYR B 1 119 ? 0.748 19.133 15.888 1.00 15.34 119 TYR B C 1
ATOM 2167 O O . TYR B 1 119 ? 0.067 19.550 14.937 1.00 17.17 119 TYR B O 1
ATOM 2176 N N . ILE B 1 120 ? 1.773 19.808 16.396 1.00 15.47 120 ILE B N 1
ATOM 2177 C CA . ILE B 1 120 ? 2.164 21.098 15.830 1.00 15.37 120 ILE B CA 1
ATOM 2178 C C . ILE B 1 120 ? 3.316 20.990 14.841 1.00 16.24 120 ILE B C 1
ATOM 2179 O O . ILE B 1 120 ? 3.190 21.424 13.697 1.00 16.89 120 ILE B O 1
ATOM 2184 N N . ARG B 1 121 ? 4.442 20.413 15.258 1.00 14.22 121 ARG B N 1
ATOM 2185 C CA . ARG B 1 121 ? 5.591 20.342 14.364 1.00 15.74 121 ARG B CA 1
ATOM 2186 C C . ARG B 1 121 ? 6.686 19.446 14.884 1.00 15.73 121 ARG B C 1
ATOM 2187 O O . ARG B 1 121 ? 6.710 19.093 16.058 1.00 16.47 121 ARG B O 1
ATOM 2195 N N . PRO B 1 122 ? 7.616 19.052 14.002 1.00 17.22 122 PRO B N 1
ATOM 2196 C CA . PRO B 1 122 ? 8.711 18.207 14.472 1.00 19.52 122 PRO B CA 1
ATOM 2197 C C . PRO B 1 122 ? 9.730 19.140 15.135 1.00 20.39 122 PRO B C 1
ATOM 2198 O O . PRO B 1 122 ? 9.593 20.364 15.073 1.00 21.44 122 PRO B O 1
ATOM 2202 N N . GLU B 1 123 ? 10.739 18.560 15.771 1.00 24.07 123 GLU B N 1
ATOM 2203 C CA . GLU B 1 123 ? 11.785 19.325 16.444 1.00 30.02 123 GLU B CA 1
ATOM 2204 C C . GLU B 1 123 ? 12.679 19.997 15.411 1.00 31.23 123 GLU B C 1
ATOM 2205 O O . GLU B 1 123 ? 13.133 19.362 14.462 1.00 33.24 123 GLU B O 1
ATOM 2211 N N . LEU B 1 124 ? 12.913 21.291 15.604 1.00 32.45 124 LEU B N 1
ATOM 2212 C CA . LEU B 1 124 ? 13.744 22.082 14.707 1.00 35.14 124 LEU B CA 1
ATOM 2213 C C . LEU B 1 124 ? 15.180 22.134 15.215 1.00 36.49 124 LEU B C 1
ATOM 2214 O O . LEU B 1 124 ? 15.425 22.088 16.422 1.00 36.60 124 LEU B O 1
ATOM 2219 N N . ASN B 1 125 ? 16.127 22.230 14.288 1.00 38.43 125 ASN B N 1
ATOM 2220 C CA . ASN B 1 125 ? 17.537 22.301 14.651 1.00 39.64 125 ASN B CA 1
ATOM 2221 C C .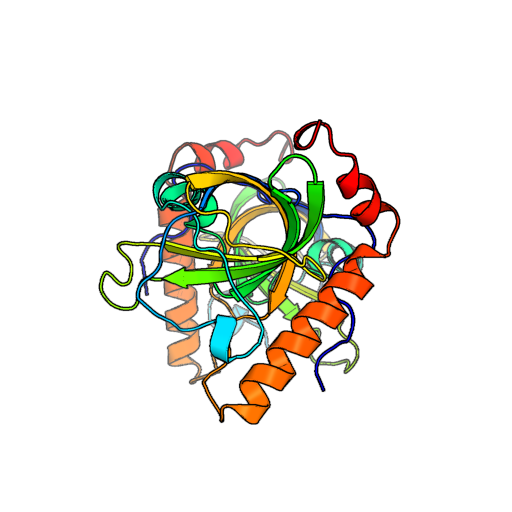 ASN B 1 125 ? 17.805 23.654 15.289 1.00 39.70 125 ASN B C 1
ATOM 2222 O O . ASN B 1 125 ? 17.358 24.684 14.781 1.00 39.84 125 ASN B O 1
ATOM 2227 N N . TYR B 1 126 ? 18.532 23.648 16.402 1.00 39.39 126 TYR B N 1
ATOM 2228 C CA . TYR B 1 126 ? 18.849 24.876 17.119 1.00 39.76 126 TYR B CA 1
ATOM 2229 C C . TYR B 1 126 ? 19.510 25.903 16.205 1.00 40.83 126 TYR B C 1
ATOM 2230 O O . TYR B 1 126 ? 20.555 25.640 15.601 1.00 41.24 126 TYR B O 1
ATOM 2239 N N . ALA B 1 127 ? 18.888 27.073 16.104 1.00 40.43 127 ALA B N 1
ATOM 2240 C CA . ALA B 1 127 ? 19.406 28.146 15.265 1.00 39.81 127 ALA B CA 1
ATOM 2241 C C . ALA B 1 127 ? 19.570 29.425 16.077 1.00 39.66 127 ALA B C 1
ATOM 2242 O O . ALA B 1 127 ? 19.547 30.529 15.530 1.00 41.35 127 ALA B O 1
ATOM 2244 N N . GLY B 1 128 ? 19.740 29.265 17.385 1.00 38.96 128 GLY B N 1
ATOM 2245 C CA . GLY B 1 128 ? 19.903 30.412 18.260 1.00 37.91 128 GLY B CA 1
ATOM 2246 C C . GLY B 1 128 ? 18.876 30.401 19.374 1.00 38.19 128 GLY B C 1
ATOM 2247 O O . GLY B 1 128 ? 17.793 29.838 19.219 1.00 37.46 128 GLY B O 1
ATOM 2248 N N . LEU B 1 129 ? 19.215 31.024 20.497 1.00 37.70 129 LEU B N 1
ATOM 2249 C CA . LEU B 1 129 ? 18.317 31.083 21.643 1.00 38.46 129 LEU B CA 1
ATOM 2250 C C . LEU B 1 129 ? 17.085 31.927 21.333 1.00 37.89 129 LEU B C 1
ATOM 2251 O O . LEU B 1 129 ? 15.966 31.564 21.700 1.00 36.96 129 LEU B O 1
ATOM 2256 N N . ASP B 1 130 ? 17.296 33.054 20.657 1.00 37.56 130 ASP B N 1
ATOM 2257 C CA . ASP B 1 130 ? 16.206 33.953 20.294 1.00 37.00 130 ASP B CA 1
ATOM 2258 C C . ASP B 1 130 ? 15.160 33.250 19.434 1.00 34.70 130 ASP B C 1
ATOM 2259 O O . ASP B 1 130 ? 13.963 33.374 19.679 1.00 33.68 130 ASP B O 1
ATOM 2264 N N . LYS B 1 131 ? 15.615 32.511 18.427 1.00 34.25 131 LYS B N 1
ATOM 2265 C CA . LYS B 1 131 ? 14.696 31.800 17.548 1.00 32.32 131 LYS B CA 1
ATOM 2266 C C . LYS B 1 131 ? 13.971 30.700 18.322 1.00 30.75 131 LYS B C 1
ATOM 2267 O O . LYS B 1 131 ? 12.780 30.467 18.119 1.00 30.14 131 LYS B O 1
ATOM 2273 N N . LEU B 1 132 ? 14.693 30.025 19.209 1.00 28.51 132 LEU B N 1
ATOM 2274 C CA . LEU B 1 132 ? 14.103 28.956 20.016 1.00 27.59 132 LEU B CA 1
ATOM 2275 C C . LEU B 1 132 ? 12.913 29.490 20.810 1.00 27.18 132 LEU B C 1
ATOM 2276 O O . LEU B 1 132 ? 11.800 28.956 20.739 1.00 25.94 132 LEU B O 1
ATOM 2281 N N . ILE B 1 133 ? 13.153 30.552 21.569 1.00 25.90 133 ILE B N 1
ATOM 2282 C CA . ILE B 1 133 ? 12.097 31.154 22.365 1.00 24.04 133 ILE B CA 1
ATOM 2283 C C . ILE B 1 133 ? 10.951 31.598 21.451 1.00 21.92 133 ILE B C 1
ATOM 2284 O O . ILE B 1 133 ? 9.778 31.447 21.791 1.00 21.56 133 ILE B O 1
ATOM 2289 N N . GLU B 1 134 ? 11.298 32.121 20.279 1.00 22.70 134 GLU B N 1
ATOM 2290 C CA . GLU B 1 134 ? 10.292 32.570 19.323 1.00 24.06 134 GLU B CA 1
ATOM 2291 C C . GLU B 1 134 ? 9.400 31.409 18.898 1.00 23.76 134 GLU B C 1
ATOM 2292 O O . GLU B 1 134 ? 8.173 31.522 18.900 1.00 23.74 134 GLU B O 1
ATOM 2298 N N . ASP B 1 135 ? 10.018 30.296 18.528 1.00 22.22 135 ASP B N 1
ATOM 2299 C CA . ASP B 1 135 ? 9.247 29.141 18.087 1.00 21.84 135 ASP B CA 1
ATOM 2300 C C . ASP B 1 135 ? 8.382 28.555 19.188 1.00 20.37 135 ASP B C 1
ATOM 2301 O O . ASP B 1 135 ? 7.276 28.097 18.912 1.00 19.10 135 ASP B O 1
ATOM 2306 N N . ILE B 1 136 ? 8.873 28.569 20.428 1.00 18.68 136 ILE B N 1
ATOM 2307 C CA . ILE B 1 136 ? 8.080 28.049 21.530 1.00 18.33 136 ILE B CA 1
ATOM 2308 C C . ILE B 1 136 ? 6.868 28.959 21.762 1.00 18.28 136 ILE B C 1
ATOM 2309 O O . ILE B 1 136 ? 5.751 28.476 21.982 1.00 19.03 136 ILE B O 1
ATOM 2314 N N . HIS B 1 137 ? 7.067 30.278 21.711 1.00 18.66 137 HIS B N 1
ATOM 2315 C CA . HIS B 1 137 ? 5.939 31.177 21.905 1.00 19.07 137 HIS B CA 1
ATOM 2316 C C . HIS B 1 137 ? 4.934 30.975 20.787 1.00 17.56 137 HIS B C 1
ATOM 2317 O O . HIS B 1 137 ? 3.719 31.066 21.006 1.00 17.19 137 HIS B O 1
ATOM 2324 N N . THR B 1 138 ? 5.434 30.694 19.586 1.00 17.07 138 THR B N 1
ATOM 2325 C CA . THR B 1 138 ? 4.543 30.448 18.462 1.00 17.81 138 THR B CA 1
ATOM 2326 C C . THR B 1 138 ? 3.792 29.145 18.746 1.00 16.59 138 THR B C 1
ATOM 2327 O O . THR B 1 138 ? 2.585 29.069 18.520 1.00 16.22 138 THR B O 1
ATOM 2331 N N . ASP B 1 139 ? 4.496 28.129 19.248 1.00 17.30 139 ASP B N 1
ATOM 2332 C CA . ASP B 1 139 ? 3.838 26.858 19.581 1.00 16.63 139 ASP B CA 1
ATOM 2333 C C . ASP B 1 139 ? 2.647 27.131 20.498 1.00 16.18 139 ASP B C 1
ATOM 2334 O O . ASP B 1 139 ? 1.552 26.583 20.316 1.00 14.47 139 ASP B O 1
ATOM 2339 N N . ILE B 1 140 ? 2.873 27.980 21.497 1.00 14.57 140 ILE B N 1
ATOM 2340 C CA . ILE B 1 140 ? 1.819 28.294 22.456 1.00 15.58 140 ILE B CA 1
ATOM 2341 C C . ILE B 1 140 ? 0.646 29.010 21.782 1.00 14.64 140 ILE B C 1
ATOM 2342 O O . ILE B 1 140 ? -0.517 28.686 22.040 1.00 13.97 140 ILE B O 1
ATOM 2347 N N . ARG B 1 141 ? 0.957 29.984 20.928 1.00 15.40 141 ARG B N 1
ATOM 2348 C CA . ARG B 1 141 ? -0.074 30.717 20.198 1.00 18.01 141 ARG B CA 1
ATOM 2349 C C . ARG B 1 141 ? -0.886 29.754 19.312 1.00 16.67 141 ARG B C 1
ATOM 2350 O O . ARG B 1 141 ? -2.120 29.803 19.290 1.00 16.18 141 ARG B O 1
ATOM 2358 N N . VAL B 1 142 ? -0.186 28.885 18.585 1.00 14.40 142 VAL B N 1
ATOM 2359 C CA . VAL B 1 142 ? -0.815 27.903 17.704 1.00 15.35 142 VAL B CA 1
ATOM 2360 C C . VAL B 1 142 ? -1.707 26.967 18.535 1.00 13.88 142 VAL B C 1
ATOM 2361 O O . VAL B 1 142 ? -2.845 26.649 18.148 1.00 13.11 142 VAL B O 1
ATOM 2365 N N . ALA B 1 143 ? -1.201 26.538 19.685 1.00 13.02 143 ALA B N 1
ATOM 2366 C CA . ALA B 1 143 ? -1.978 25.664 20.556 1.00 12.89 143 ALA B CA 1
ATOM 2367 C C . ALA B 1 143 ? -3.289 26.333 20.970 1.00 13.43 143 ALA B C 1
ATOM 2368 O O . ALA B 1 143 ? -4.354 25.724 20.865 1.00 13.26 143 ALA B O 1
ATOM 2370 N N . LEU B 1 144 ? -3.217 27.578 21.451 1.00 13.18 144 LEU B N 1
ATOM 2371 C CA . LEU B 1 144 ? -4.426 28.281 21.859 1.00 14.34 144 LEU B CA 1
ATOM 2372 C C . LEU B 1 144 ? -5.389 28.495 20.688 1.00 13.80 144 LEU B C 1
ATOM 2373 O O . LEU B 1 144 ? -6.596 28.330 20.845 1.00 15.93 144 LEU B O 1
ATOM 2378 N N . ASN B 1 145 ? -4.865 28.848 19.519 1.00 15.15 145 ASN B N 1
ATOM 2379 C CA . ASN B 1 145 ? -5.734 29.040 18.358 1.00 14.29 145 ASN B CA 1
ATOM 2380 C C . ASN B 1 145 ? -6.380 27.720 17.964 1.00 16.22 145 ASN B C 1
ATOM 2381 O O . ASN B 1 145 ? -7.560 27.666 17.632 1.00 16.68 145 ASN B O 1
ATOM 2386 N N . SER B 1 146 ? -5.595 26.654 18.004 1.00 16.53 146 SER B N 1
ATOM 2387 C CA . SER B 1 146 ? -6.097 25.360 17.581 1.00 15.21 146 SER B CA 1
ATOM 2388 C C . SER B 1 146 ? -7.161 24.801 18.515 1.00 16.45 146 SER B C 1
ATOM 2389 O O . SER B 1 146 ? -8.069 24.088 18.089 1.00 16.79 146 SER B O 1
ATOM 2392 N N . MET B 1 147 ? -7.074 25.156 19.787 1.00 14.99 147 MET B N 1
ATOM 2393 C CA . MET B 1 147 ? -8.033 24.659 20.736 1.00 15.70 147 MET B CA 1
ATOM 2394 C C . MET B 1 147 ? -9.239 25.572 20.958 1.00 17.83 147 MET B C 1
ATOM 2395 O O . MET B 1 147 ? -10.177 25.206 21.655 1.00 19.03 147 MET B O 1
ATOM 2400 N N . ASP B 1 148 ? -9.232 26.754 20.349 1.00 17.38 148 ASP B N 1
ATOM 2401 C CA . ASP B 1 148 ? -10.355 27.668 20.520 1.00 19.79 148 ASP B CA 1
ATOM 2402 C C . ASP B 1 148 ? -11.582 27.188 19.730 1.00 22.98 148 ASP B C 1
ATOM 2403 O O . ASP B 1 148 ? -12.647 27.819 19.763 1.00 29.69 148 ASP B O 1
ATOM 2408 N N . ARG B 1 149 ? -11.447 26.047 19.054 1.00 19.36 149 ARG B N 1
ATOM 2409 C CA . ARG B 1 149 ? -12.540 25.457 18.271 1.00 19.81 149 ARG B CA 1
ATOM 2410 C C . ARG B 1 149 ? -13.362 24.525 19.162 1.00 19.24 149 ARG B C 1
ATOM 2411 O O . ARG B 1 149 ? -12.812 23.722 19.919 1.00 19.08 149 ARG B O 1
ATOM 2419 N N . PRO B 1 150 ? -14.699 24.594 19.062 1.00 19.78 150 PRO B N 1
ATOM 2420 C CA . PRO B 1 150 ? -15.613 23.774 19.861 1.00 20.72 150 PRO B CA 1
ATOM 2421 C C . PRO B 1 150 ? -15.255 22.304 20.074 1.00 17.88 150 PRO B C 1
ATOM 2422 O O . PRO B 1 150 ? -15.340 21.802 21.199 1.00 18.27 150 PRO B O 1
ATOM 2426 N N . SER B 1 151 ? -14.858 21.611 19.010 1.00 17.44 151 SER B N 1
ATOM 2427 C CA . SER B 1 151 ? -14.531 20.197 19.141 1.00 16.63 151 SER B CA 1
ATOM 2428 C C . SER B 1 151 ? -13.376 19.987 20.111 1.00 17.96 151 SER B C 1
ATOM 2429 O O . SER B 1 151 ? -13.347 19.010 20.855 1.00 18.21 151 SER B O 1
ATOM 2432 N N . TYR B 1 152 ? -12.427 20.915 20.103 1.00 14.69 152 TYR B N 1
ATOM 2433 C CA . TYR B 1 152 ? -11.275 20.799 20.990 1.00 15.84 152 TYR B CA 1
ATOM 2434 C C . TYR B 1 152 ? -11.542 21.321 22.400 1.00 15.17 152 TYR B C 1
ATOM 2435 O O . TYR B 1 152 ? -11.222 20.659 23.392 1.00 15.92 152 TYR B O 1
ATOM 2444 N N . SER B 1 153 ? -12.115 22.516 22.498 1.00 17.10 153 SER B N 1
ATOM 2445 C CA . SER B 1 153 ? -12.355 23.115 23.808 1.00 17.36 153 SER B CA 1
ATOM 2446 C C . SER B 1 153 ? -13.261 22.285 24.702 1.00 16.85 153 SER B C 1
ATOM 2447 O O . SER B 1 153 ? -13.232 22.422 25.927 1.00 17.93 153 SER B O 1
ATOM 2450 N N . SER B 1 154 ? -14.058 21.418 24.098 1.00 17.95 154 SER B N 1
ATOM 2451 C CA . SER B 1 154 ? -14.945 20.567 24.870 1.00 20.07 154 SER B CA 1
ATOM 2452 C C . SER B 1 154 ? -14.121 19.667 25.783 1.00 20.18 154 SER B C 1
ATOM 2453 O O . SER B 1 154 ? -14.552 19.295 26.883 1.00 19.30 154 SER B O 1
ATOM 2456 N N . TYR B 1 155 ? -12.928 19.312 25.324 1.00 18.44 155 TYR B N 1
ATOM 2457 C CA . TYR B 1 155 ? -12.085 18.426 26.107 1.00 17.42 155 TYR B CA 1
ATOM 2458 C C . TYR B 1 155 ? -11.589 18.978 27.431 1.00 17.80 155 TYR B C 1
ATOM 2459 O O . TYR B 1 155 ? -11.098 18.220 28.259 1.00 16.12 155 TYR B O 1
ATOM 2468 N N . LYS B 1 156 ? -11.720 20.284 27.640 1.00 18.21 156 LYS B N 1
ATOM 2469 C CA . LYS B 1 156 ? -11.276 20.861 28.899 1.00 20.38 156 LYS B CA 1
ATOM 2470 C C . LYS B 1 156 ? -12.134 20.324 30.055 1.00 20.06 156 LYS B C 1
ATOM 2471 O O . LYS B 1 156 ? -11.721 20.378 31.219 1.00 22.08 156 LYS B O 1
ATOM 2477 N N . LYS B 1 157 ? -13.310 19.788 29.720 1.00 20.04 157 LYS B N 1
ATOM 2478 C CA . LYS B 1 157 ? -14.247 19.239 30.704 1.00 22.63 157 LYS B CA 1
ATOM 2479 C C . LYS B 1 157 ? -14.397 17.720 30.584 1.00 21.27 157 LYS B C 1
ATOM 2480 O O . LYS B 1 157 ? -15.362 17.136 31.081 1.00 22.20 157 LYS B O 1
ATOM 2486 N N . ASP B 1 158 ? -13.446 17.091 29.903 1.00 19.25 158 ASP B N 1
ATOM 2487 C CA . ASP B 1 158 ? -13.447 15.646 29.714 1.00 18.91 158 ASP B CA 1
ATOM 2488 C C . ASP B 1 158 ? -13.501 14.917 31.051 1.00 18.23 158 ASP B C 1
ATOM 2489 O O . ASP B 1 158 ? -12.908 15.366 32.040 1.00 17.39 158 ASP B O 1
ATOM 2494 N N . PRO B 1 159 ? -14.212 13.774 31.104 1.00 17.10 159 PRO B N 1
ATOM 2495 C CA . PRO B 1 159 ? -14.331 12.985 32.337 1.00 15.97 159 PRO B CA 1
ATOM 2496 C C . PRO B 1 159 ? -12.960 12.603 32.914 1.00 16.81 159 PRO B C 1
ATOM 2497 O O . PRO B 1 159 ? -12.814 12.413 34.115 1.00 18.30 159 PRO B O 1
ATOM 2501 N N . PHE B 1 160 ? -11.950 12.476 32.057 1.00 15.78 160 PHE B N 1
ATOM 2502 C CA . PHE B 1 160 ? -10.616 12.117 32.547 1.00 17.23 160 PHE B CA 1
ATOM 2503 C C . PHE B 1 160 ? -10.096 13.186 33.513 1.00 17.33 160 PHE B C 1
ATOM 2504 O O . PHE B 1 160 ? -9.218 12.917 34.328 1.00 17.81 160 PHE B O 1
ATOM 2512 N N . PHE B 1 161 ? -10.632 14.401 33.412 1.00 16.93 161 PHE B N 1
ATOM 2513 C CA . PHE B 1 161 ? -10.223 15.489 34.303 1.00 17.84 161 PHE B CA 1
ATOM 2514 C C . PHE B 1 161 ? -11.170 15.627 35.495 1.00 20.85 161 PHE B C 1
ATOM 2515 O O . PHE B 1 161 ? -10.930 16.441 36.392 1.00 22.95 161 PHE B O 1
ATOM 2523 N N . LYS B 1 162 ? -12.240 14.836 35.504 1.00 22.28 162 LYS B N 1
ATOM 2524 C CA . LYS B 1 162 ? -13.232 14.904 36.573 1.00 25.29 162 LYS B CA 1
ATOM 2525 C C . LYS B 1 162 ? -13.209 13.671 37.471 1.00 25.65 162 LYS B C 1
ATOM 2526 O O . LYS B 1 162 ? -12.787 12.597 36.996 1.00 28.48 162 LYS B O 1
#

Sequence (309 aa):
RPEIVGPEKVQSPYPIRFEGKVVHGFGRGSKELGIPTANISEDAIQELLRYRDSGVYFGYAMVQKRVFPMVMSVGWNPYYKNKLRSAEVHLIERQGEDFYEEIMRVIVLGYIRPELNYAGLDKLIEDIHTDIRVALNSMDRPSYSSYKKDPFFKKRPEIVGPEKVQSPYPIRFEGKVVHGFGRGSKELGIPTANISEDAIQELLRYRDSGVYFGYAMVQKRVFPMVMSVGWNPYYKNKLRSAEVHLIERQGEDFYEEIMRVIVLGYIRPELNYAGLDKLIEDIHTDIRVALNSMDRPSYSSYKKDPFFK